Protein AF-A0A1V8UIJ5-F1 (afdb_monomer)

Nearest PDB structures (foldseek):
  4i8d-assembly1_A  TM=9.004E-01  e=5.387E-27  Trichoderma reesei
  7ms2-assembly1_B  TM=9.164E-01  e=1.605E-18  Acetivibrio thermocellus AD2
  8j9f-assembly2_A  TM=8.909E-01  e=3.081E-19  Paenibacillus relictisesami
  8j9f-assembly1_B  TM=8.807E-01  e=3.268E-19  Paenibacillus relictisesami
  5wab-assembly1_A  TM=8.351E-01  e=3.900E-19  Bifidobacterium adolescentis ATCC 15703

Sequence (343 aa):
TVASTCSNTVVITNSGGLNVLPFANNPNVTAILAAHLGGQEAGNSIVDVLYGAVNPSGHLPYTIAREESDYSFAPIANSTALLETTDIYAWQSDFTEHLLIDYRHFDYYNISVDYEFGFGLSYTTFSMSNLAITASSSSLTATAAPAKIAPGGNPGLWETVYTVTATVSNTGSVAGAAVPQLYLGLPQPTADLDDITPVKVLRGFEKIYLEAGASATATFELMRRDISYWDIISQDWVIGASTIGVFAGFSSRDIRATGSFTPLSGTGSGGNGGGYSNGTASATASATATASGSVSGSATGSGTASASATASGYGWGNGWNHHYGGDQKGPWGNAHHWGPPKQ

Structure (mmCIF, N/CA/C/O backbone):
data_AF-A0A1V8UIJ5-F1
#
_entry.id   AF-A0A1V8UIJ5-F1
#
loop_
_atom_site.group_PDB
_atom_site.id
_atom_site.type_symbol
_atom_site.label_atom_id
_atom_site.label_alt_id
_atom_site.label_comp_id
_atom_site.label_asym_id
_atom_site.label_entity_id
_atom_site.label_seq_id
_atom_site.pdbx_PDB_ins_code
_atom_site.Cartn_x
_atom_site.Cartn_y
_atom_site.Cartn_z
_atom_site.occupancy
_atom_site.B_iso_or_equiv
_atom_site.auth_seq_id
_atom_site.auth_comp_id
_atom_site.auth_asym_id
_atom_site.auth_atom_id
_atom_site.pdbx_PDB_model_num
ATOM 1 N N . THR A 1 1 ? 16.235 0.655 -30.369 1.00 84.75 1 THR A N 1
ATOM 2 C CA . THR A 1 1 ? 16.276 0.137 -28.979 1.00 84.75 1 THR A CA 1
ATOM 3 C C . THR A 1 1 ? 16.100 -1.373 -29.024 1.00 84.75 1 THR A C 1
ATOM 5 O O . THR A 1 1 ? 15.716 -1.873 -30.069 1.00 84.75 1 THR A O 1
ATOM 8 N N . VAL A 1 2 ? 16.354 -2.131 -27.950 1.00 95.88 2 VAL A N 1
ATOM 9 C CA . VAL A 1 2 ? 16.092 -3.593 -27.957 1.00 95.88 2 VAL A CA 1
ATOM 10 C C . VAL A 1 2 ? 14.640 -3.890 -28.368 1.00 95.88 2 VAL A C 1
ATOM 12 O O . VAL A 1 2 ? 14.400 -4.683 -29.274 1.00 95.88 2 VAL A O 1
ATOM 15 N N . ALA A 1 3 ? 13.684 -3.139 -27.812 1.00 95.94 3 ALA A N 1
ATOM 16 C CA . ALA A 1 3 ? 12.268 -3.242 -28.161 1.00 95.94 3 ALA A CA 1
ATOM 17 C C . ALA A 1 3 ? 11.942 -2.876 -29.625 1.00 95.94 3 ALA A C 1
ATOM 19 O O . ALA A 1 3 ? 10.887 -3.256 -30.109 1.00 95.94 3 ALA A O 1
ATOM 20 N N . SER A 1 4 ? 12.806 -2.175 -30.375 1.00 95.75 4 SER A N 1
ATOM 21 C CA . SER A 1 4 ? 12.559 -1.929 -31.810 1.00 95.75 4 SER A CA 1
ATOM 22 C C . SER A 1 4 ? 12.927 -3.122 -32.696 1.00 95.75 4 SER A C 1
ATOM 24 O O . SER A 1 4 ? 12.578 -3.126 -33.871 1.00 95.75 4 SER A O 1
ATOM 26 N N . THR A 1 5 ? 13.652 -4.109 -32.162 1.00 97.50 5 THR A N 1
ATOM 27 C CA . THR A 1 5 ? 14.104 -5.298 -32.904 1.00 97.50 5 THR A CA 1
ATOM 28 C C . THR A 1 5 ? 13.651 -6.619 -32.279 1.00 97.50 5 THR A C 1
ATOM 30 O O . THR A 1 5 ? 13.836 -7.663 -32.893 1.00 97.50 5 THR A O 1
ATOM 33 N N . CYS A 1 6 ? 13.066 -6.598 -31.077 1.00 97.81 6 CYS A N 1
ATOM 34 C CA . CYS A 1 6 ? 12.537 -7.771 -30.383 1.00 97.81 6 CYS A CA 1
ATOM 35 C C . CYS A 1 6 ? 11.126 -7.485 -29.856 1.00 97.81 6 CYS A C 1
ATOM 37 O O . CYS A 1 6 ? 10.964 -6.635 -28.982 1.00 97.81 6 CYS A O 1
ATOM 39 N N . SER A 1 7 ? 10.120 -8.210 -30.357 1.00 97.75 7 SER A N 1
ATOM 40 C CA . SER A 1 7 ? 8.709 -8.052 -29.965 1.00 97.75 7 SER A CA 1
ATOM 41 C C . SER A 1 7 ? 8.330 -8.707 -28.632 1.00 97.75 7 SER A C 1
ATOM 43 O O . SER A 1 7 ? 7.188 -8.589 -28.206 1.00 97.75 7 SER A O 1
ATOM 45 N N . ASN A 1 8 ? 9.265 -9.399 -27.976 1.00 97.94 8 ASN A N 1
ATOM 46 C CA . ASN A 1 8 ? 9.060 -10.052 -26.682 1.00 97.94 8 ASN A CA 1
ATOM 47 C C . ASN A 1 8 ? 10.168 -9.652 -25.698 1.00 97.94 8 ASN A C 1
ATOM 49 O O . ASN A 1 8 ? 10.960 -10.477 -25.243 1.00 97.94 8 ASN A O 1
ATOM 53 N N . THR A 1 9 ? 10.288 -8.350 -25.453 1.00 98.50 9 THR A N 1
ATOM 54 C CA . THR A 1 9 ? 11.298 -7.789 -24.556 1.00 98.50 9 THR A CA 1
ATOM 55 C C . THR A 1 9 ? 10.799 -7.840 -23.113 1.00 98.50 9 THR A C 1
ATOM 57 O O . THR A 1 9 ? 9.796 -7.215 -22.780 1.00 98.50 9 THR A O 1
ATOM 60 N N . VAL A 1 10 ? 11.534 -8.528 -22.240 1.00 98.44 10 VAL A N 1
ATOM 61 C CA . VAL A 1 10 ? 11.325 -8.493 -20.784 1.00 98.44 10 VAL A CA 1
ATOM 62 C C . VAL A 1 10 ? 12.326 -7.520 -20.170 1.00 98.44 10 VAL A C 1
ATOM 64 O O . VAL A 1 10 ? 13.526 -7.624 -20.429 1.00 98.44 10 VAL A O 1
ATOM 67 N N . VAL A 1 11 ? 11.847 -6.572 -19.365 1.00 98.00 11 VAL A N 1
ATOM 68 C CA . VAL A 1 11 ? 12.690 -5.575 -18.694 1.00 98.00 11 VAL A CA 1
ATOM 69 C C . VAL A 1 11 ? 12.791 -5.895 -17.208 1.00 98.00 11 VAL A C 1
ATOM 71 O O . VAL A 1 11 ? 11.783 -6.096 -16.538 1.00 98.00 11 VAL A O 1
ATOM 74 N N . ILE A 1 12 ? 14.012 -5.905 -16.681 1.00 97.19 12 ILE A N 1
ATOM 75 C CA . ILE A 1 12 ? 14.284 -6.084 -15.253 1.00 97.19 12 ILE A CA 1
ATOM 76 C C . ILE A 1 12 ? 15.058 -4.857 -14.783 1.00 97.19 12 ILE A C 1
ATOM 78 O O . ILE A 1 12 ? 16.146 -4.582 -15.293 1.00 97.19 12 ILE A O 1
ATOM 82 N N . THR A 1 13 ? 14.511 -4.117 -13.824 1.00 95.38 13 THR A N 1
ATOM 83 C CA . THR A 1 13 ? 15.176 -2.952 -13.236 1.00 95.38 13 THR A CA 1
ATOM 84 C C . THR A 1 13 ? 15.824 -3.332 -11.908 1.00 95.38 13 THR A C 1
ATOM 86 O O . THR A 1 13 ? 15.214 -3.984 -11.063 1.00 95.38 13 THR A O 1
ATOM 89 N N . ASN A 1 14 ? 17.079 -2.920 -11.724 1.00 95.50 14 ASN A N 1
ATOM 90 C CA . ASN A 1 14 ? 17.781 -2.999 -10.446 1.00 95.50 14 ASN A CA 1
ATOM 91 C C . ASN A 1 14 ? 18.137 -1.572 -10.034 1.00 95.50 14 ASN A C 1
ATOM 93 O O . ASN A 1 14 ? 19.066 -0.979 -10.582 1.00 95.50 14 ASN A O 1
ATOM 97 N N . SER A 1 15 ? 17.347 -0.991 -9.138 1.00 93.25 15 SER A N 1
ATOM 98 C CA . SER A 1 15 ? 17.450 0.413 -8.750 1.00 93.25 15 SER A CA 1
ATOM 99 C C . SER A 1 15 ? 17.206 0.594 -7.253 1.00 93.25 15 SER A C 1
ATOM 101 O O . SER A 1 15 ? 16.555 -0.223 -6.603 1.00 93.25 15 SER A O 1
ATOM 103 N N . GLY A 1 16 ? 17.749 1.681 -6.700 1.00 87.62 16 GLY A N 1
ATOM 104 C CA . GLY A 1 16 ? 17.582 2.034 -5.288 1.00 87.62 16 GLY A CA 1
ATOM 105 C C . GLY A 1 16 ? 16.263 2.740 -4.955 1.00 87.62 16 GLY A C 1
ATOM 106 O O . GLY A 1 16 ? 16.048 3.058 -3.792 1.00 87.62 16 GLY A O 1
ATOM 107 N N . GLY A 1 17 ? 15.398 3.015 -5.937 1.00 82.69 17 GLY A N 1
ATOM 108 C CA . GLY A 1 17 ? 14.170 3.775 -5.704 1.00 82.69 17 GLY A CA 1
ATOM 109 C C . GLY A 1 17 ? 13.401 4.128 -6.974 1.00 82.69 17 GLY A C 1
ATOM 110 O O . GLY A 1 17 ? 13.433 3.388 -7.958 1.00 82.69 17 GLY A O 1
ATOM 111 N N . LEU A 1 18 ? 12.716 5.271 -6.927 1.00 85.69 18 LEU A N 1
ATOM 112 C CA . LEU A 1 18 ? 11.815 5.785 -7.960 1.00 85.69 18 LEU A CA 1
ATOM 113 C C . LEU A 1 18 ? 12.484 5.832 -9.339 1.00 85.69 18 LEU A C 1
ATOM 115 O O . LEU A 1 18 ? 13.573 6.378 -9.497 1.00 85.69 18 LEU A O 1
ATOM 119 N N . ASN A 1 19 ? 11.824 5.264 -10.346 1.00 89.56 19 ASN A N 1
ATOM 120 C CA . ASN A 1 19 ? 12.189 5.430 -11.750 1.00 89.56 19 ASN A CA 1
ATOM 121 C C . ASN A 1 19 ? 10.909 5.644 -12.543 1.00 89.56 19 ASN A C 1
ATOM 123 O O . ASN A 1 19 ? 9.986 4.844 -12.409 1.00 89.56 19 ASN A O 1
ATOM 127 N N . VAL A 1 20 ? 10.881 6.653 -13.408 1.00 93.12 20 VAL A N 1
ATOM 128 C CA . VAL A 1 20 ? 9.879 6.699 -14.478 1.00 93.12 20 VAL A CA 1
ATOM 129 C C . VAL A 1 20 ? 10.189 5.615 -15.507 1.00 93.12 20 VAL A C 1
ATOM 131 O O . VAL A 1 20 ? 11.354 5.288 -15.757 1.00 93.12 20 VAL A O 1
ATOM 134 N N . LEU A 1 21 ? 9.150 5.042 -16.111 1.00 94.69 21 LEU A N 1
ATOM 135 C CA . LEU A 1 21 ? 9.277 3.912 -17.031 1.00 94.69 21 LEU A CA 1
ATOM 136 C C . LEU A 1 21 ? 8.745 4.295 -18.422 1.00 94.69 21 LEU A C 1
ATOM 138 O O . LEU A 1 21 ? 7.727 3.766 -18.857 1.00 94.69 21 LEU A O 1
ATOM 142 N N . PRO A 1 22 ? 9.444 5.156 -19.191 1.00 92.69 22 PRO A N 1
ATOM 143 C CA . PRO A 1 22 ? 8.944 5.685 -20.471 1.00 92.69 22 PRO A CA 1
ATOM 144 C C . PRO A 1 22 ? 8.707 4.613 -21.551 1.00 92.69 22 PRO A C 1
ATOM 146 O O . PRO A 1 22 ? 8.103 4.877 -22.588 1.00 92.69 22 PRO A O 1
ATOM 149 N N . PHE A 1 23 ? 9.190 3.389 -21.331 1.00 93.19 23 PHE A N 1
ATOM 150 C CA . PHE A 1 23 ? 8.975 2.231 -22.196 1.00 93.19 23 PHE A CA 1
ATOM 151 C C . PHE A 1 23 ? 7.798 1.343 -21.763 1.00 93.19 23 PHE A C 1
ATOM 153 O O . PHE A 1 23 ? 7.520 0.371 -22.461 1.00 93.19 23 PHE A O 1
ATOM 160 N N . ALA A 1 24 ? 7.114 1.641 -20.651 1.00 93.81 24 ALA A N 1
ATOM 161 C CA . ALA A 1 24 ? 6.074 0.785 -20.074 1.00 93.81 24 ALA A CA 1
ATOM 162 C C . ALA A 1 24 ? 4.913 0.499 -21.036 1.00 93.81 24 ALA A C 1
ATOM 164 O O . ALA A 1 24 ? 4.393 -0.609 -21.061 1.00 93.81 24 ALA A O 1
ATOM 165 N N . ASN A 1 25 ? 4.572 1.471 -21.885 1.00 94.19 25 ASN A N 1
ATOM 166 C CA . ASN A 1 25 ? 3.493 1.355 -22.870 1.00 94.19 25 ASN A CA 1
ATOM 167 C C . ASN A 1 25 ? 3.971 0.879 -24.256 1.00 94.19 25 ASN A C 1
ATOM 169 O O . ASN A 1 25 ? 3.215 0.928 -25.227 1.00 94.19 25 ASN A O 1
ATOM 173 N N . ASN A 1 26 ? 5.233 0.458 -24.396 1.00 96.62 26 ASN A N 1
ATOM 174 C CA . ASN A 1 26 ? 5.736 -0.065 -25.662 1.00 96.62 26 ASN A CA 1
ATOM 175 C C . ASN A 1 26 ? 5.179 -1.484 -25.899 1.00 96.62 26 ASN A C 1
ATOM 177 O O . ASN A 1 26 ? 5.440 -2.362 -25.081 1.00 96.62 26 ASN A O 1
ATOM 181 N N . PRO A 1 27 ? 4.499 -1.765 -27.028 1.00 96.88 27 PRO A N 1
ATOM 182 C CA . PRO A 1 27 ? 3.856 -3.064 -27.261 1.00 96.88 27 PRO A CA 1
ATOM 183 C C . PRO A 1 27 ? 4.838 -4.242 -27.362 1.00 96.88 27 PRO A C 1
ATOM 185 O O . PRO A 1 27 ? 4.432 -5.390 -27.220 1.00 96.88 27 PRO A O 1
ATOM 188 N N . ASN A 1 28 ? 6.122 -3.969 -27.610 1.00 98.06 28 ASN A N 1
ATOM 189 C CA . ASN A 1 28 ? 7.171 -4.983 -27.669 1.00 98.06 28 ASN A CA 1
ATOM 190 C C . ASN A 1 28 ? 7.802 -5.271 -26.294 1.00 98.06 28 ASN A C 1
ATOM 192 O O . ASN A 1 28 ? 8.649 -6.161 -26.196 1.00 98.06 28 ASN A O 1
ATOM 196 N N . VAL A 1 29 ? 7.431 -4.521 -25.248 1.00 98.31 29 VAL A N 1
ATOM 197 C CA . VAL A 1 29 ? 7.787 -4.801 -23.851 1.00 98.31 29 VAL A CA 1
ATOM 198 C C . VAL A 1 29 ? 6.658 -5.617 -23.232 1.00 98.31 29 VAL A C 1
ATOM 200 O O . VAL A 1 29 ? 5.570 -5.109 -22.988 1.00 98.31 29 VAL A O 1
ATOM 203 N N . THR A 1 30 ? 6.909 -6.903 -23.008 1.00 98.12 30 THR A N 1
ATOM 204 C CA . THR A 1 30 ? 5.872 -7.876 -22.630 1.00 98.12 30 THR A CA 1
ATOM 205 C C . THR A 1 30 ? 5.827 -8.170 -21.134 1.00 98.12 30 THR A C 1
ATOM 207 O O . THR A 1 30 ? 4.823 -8.685 -20.647 1.00 98.12 30 THR A O 1
ATOM 210 N N . ALA A 1 31 ? 6.883 -7.827 -20.391 1.00 98.25 31 ALA A N 1
ATOM 211 C CA . ALA A 1 31 ? 6.910 -7.877 -18.932 1.00 98.25 31 ALA A CA 1
ATOM 212 C C . ALA A 1 31 ? 7.938 -6.892 -18.357 1.00 98.25 31 ALA A C 1
ATOM 214 O O . ALA A 1 31 ? 8.978 -6.632 -18.969 1.00 98.25 31 ALA A O 1
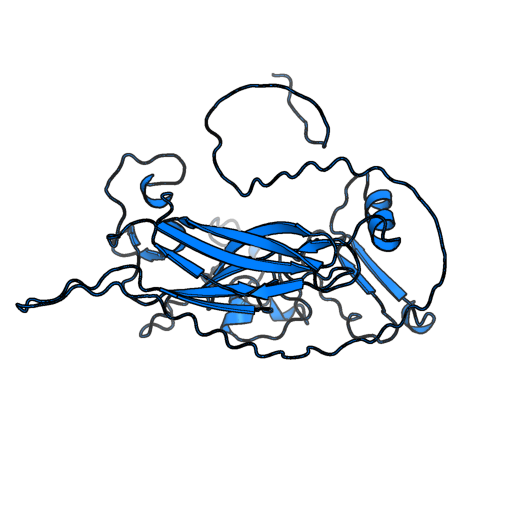ATOM 215 N N . ILE A 1 32 ? 7.654 -6.375 -17.159 1.00 97.81 32 ILE A N 1
ATOM 216 C CA . ILE A 1 32 ? 8.530 -5.473 -16.404 1.00 97.81 32 ILE A CA 1
ATOM 217 C C . ILE A 1 32 ? 8.609 -5.975 -14.963 1.00 97.81 32 ILE A C 1
ATOM 219 O O . ILE A 1 32 ? 7.582 -6.229 -14.338 1.00 97.81 32 ILE A O 1
ATOM 223 N N . LEU A 1 33 ? 9.825 -6.127 -14.440 1.00 97.38 33 LEU A N 1
ATOM 224 C CA . LEU A 1 33 ? 10.079 -6.558 -13.069 1.00 97.38 33 LEU A CA 1
ATOM 225 C C . LEU A 1 33 ? 10.993 -5.551 -12.368 1.00 97.38 33 LEU A C 1
ATOM 227 O O . LEU A 1 33 ? 12.097 -5.282 -12.839 1.00 97.38 33 LEU A O 1
ATOM 231 N N . ALA A 1 34 ? 10.558 -5.039 -11.218 1.00 95.44 34 ALA A N 1
ATOM 232 C CA . ALA A 1 34 ? 11.387 -4.216 -10.342 1.00 95.44 34 ALA A CA 1
ATOM 233 C C . ALA A 1 34 ? 12.099 -5.095 -9.301 1.00 95.44 34 ALA A C 1
ATOM 235 O O . ALA A 1 34 ? 11.553 -5.394 -8.238 1.00 95.44 34 ALA A O 1
ATOM 236 N N . ALA A 1 35 ? 13.330 -5.513 -9.605 1.00 95.94 35 ALA A N 1
ATOM 237 C CA . ALA A 1 35 ? 14.142 -6.392 -8.757 1.00 95.94 35 ALA A CA 1
ATOM 238 C C . ALA A 1 35 ? 14.908 -5.646 -7.645 1.00 95.94 35 ALA A C 1
ATOM 240 O O . ALA A 1 35 ? 15.485 -6.279 -6.762 1.00 95.94 35 ALA A O 1
ATOM 241 N N . HIS A 1 36 ? 14.872 -4.308 -7.654 1.00 95.06 36 HIS A N 1
ATOM 242 C CA . HIS A 1 36 ? 15.507 -3.450 -6.650 1.00 95.06 36 HIS A CA 1
ATOM 243 C C . HIS A 1 36 ? 16.996 -3.795 -6.448 1.00 95.06 36 HIS A C 1
ATOM 245 O O . HIS A 1 36 ? 17.765 -3.788 -7.407 1.00 95.06 36 HIS A O 1
ATOM 251 N N . LEU A 1 37 ? 17.421 -4.067 -5.212 1.00 95.19 37 LEU A N 1
ATOM 252 C CA . LEU A 1 37 ? 18.805 -4.360 -4.847 1.00 95.19 37 LEU A CA 1
ATOM 253 C C . LEU A 1 37 ? 18.899 -5.788 -4.290 1.00 95.19 37 LEU A C 1
ATOM 255 O O . LEU A 1 37 ? 18.941 -5.992 -3.080 1.00 95.19 37 LEU A O 1
ATOM 259 N N . GLY A 1 38 ? 18.940 -6.785 -5.179 1.00 92.56 38 GLY A N 1
ATOM 260 C CA . GLY A 1 38 ? 18.904 -8.219 -4.832 1.00 92.56 38 GLY A CA 1
ATOM 261 C C . GLY A 1 38 ? 20.144 -8.797 -4.126 1.00 92.56 38 GLY A C 1
ATOM 262 O O . GLY A 1 38 ? 20.215 -10.005 -3.903 1.00 92.56 38 GLY A O 1
ATOM 263 N N . GLY A 1 39 ? 21.135 -7.971 -3.778 1.00 96.56 39 GLY A N 1
ATOM 264 C CA . GLY A 1 39 ? 22.366 -8.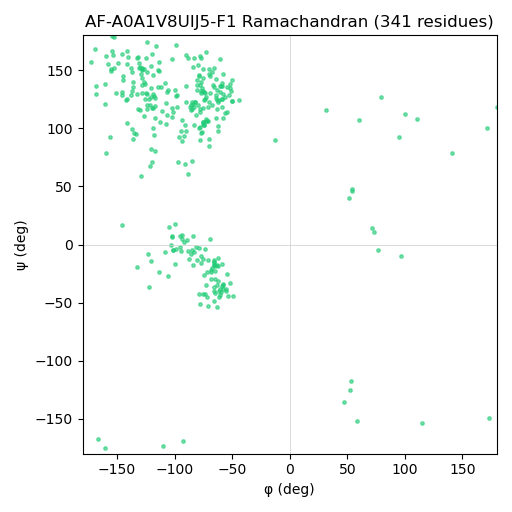412 -3.114 1.00 96.56 39 GLY A CA 1
ATOM 265 C C . GLY A 1 39 ? 23.157 -9.456 -3.915 1.00 96.56 39 GLY A C 1
ATOM 266 O O . GLY A 1 39 ? 23.110 -9.490 -5.144 1.00 96.56 39 GLY A O 1
ATOM 267 N N . GLN A 1 40 ? 23.902 -10.316 -3.215 1.00 97.62 40 GLN A N 1
ATOM 268 C CA . GLN A 1 40 ? 24.752 -11.342 -3.840 1.00 97.62 40 GLN A CA 1
ATOM 269 C C . GLN A 1 40 ? 23.965 -12.421 -4.613 1.00 97.62 40 GLN A C 1
ATOM 271 O O . GLN A 1 40 ? 24.517 -13.027 -5.526 1.00 97.62 40 GLN A O 1
ATOM 276 N N . GLU A 1 41 ? 22.679 -12.624 -4.298 1.00 98.00 41 GLU A N 1
ATOM 277 C CA . GLU A 1 41 ? 21.814 -13.633 -4.934 1.00 98.00 41 GLU A CA 1
ATOM 278 C C . GLU A 1 41 ? 20.896 -13.041 -6.019 1.00 98.00 41 GLU A C 1
ATOM 280 O O . GLU A 1 41 ? 19.910 -13.667 -6.418 1.00 98.00 41 GLU A O 1
ATOM 285 N N . ALA A 1 42 ? 21.196 -11.837 -6.522 1.00 96.88 42 ALA A N 1
ATOM 286 C CA . ALA A 1 42 ? 20.353 -11.144 -7.501 1.00 96.88 42 ALA A CA 1
ATOM 287 C C . ALA A 1 42 ? 20.085 -11.989 -8.763 1.00 96.88 42 ALA A C 1
ATOM 289 O O . ALA A 1 42 ? 18.971 -11.993 -9.276 1.00 96.88 42 ALA A O 1
ATOM 290 N N . GLY A 1 43 ? 21.085 -12.743 -9.238 1.00 97.81 43 GLY A N 1
ATOM 291 C CA . GLY A 1 43 ? 20.949 -13.605 -10.416 1.00 97.81 43 GLY A CA 1
ATOM 292 C C . GLY A 1 43 ? 20.089 -14.846 -10.168 1.00 97.81 43 GLY A C 1
ATOM 293 O O . GLY A 1 43 ? 19.210 -15.148 -10.970 1.00 97.81 43 GLY A O 1
ATOM 294 N N . ASN A 1 44 ? 20.304 -15.539 -9.047 1.00 98.19 44 ASN A N 1
ATOM 295 C CA . ASN A 1 44 ? 19.541 -16.743 -8.703 1.00 98.19 44 ASN A CA 1
ATOM 296 C C . ASN A 1 44 ? 18.066 -16.402 -8.449 1.00 98.19 44 ASN A C 1
ATOM 298 O O . ASN A 1 44 ? 17.172 -16.985 -9.057 1.00 98.19 44 ASN A O 1
ATOM 302 N N . SER A 1 45 ? 17.821 -15.379 -7.626 1.00 97.62 45 SER A N 1
ATOM 303 C CA . SER A 1 45 ? 16.467 -14.972 -7.235 1.00 97.62 45 SER A CA 1
ATOM 304 C C . SER A 1 45 ? 15.597 -14.524 -8.411 1.00 97.62 45 SER A C 1
ATOM 306 O O . SER A 1 45 ? 14.418 -14.872 -8.464 1.00 97.62 45 SER A O 1
ATOM 308 N N . ILE A 1 46 ? 16.148 -13.777 -9.377 1.00 98.19 46 ILE A N 1
ATOM 309 C CA . ILE A 1 46 ? 15.358 -13.330 -10.529 1.00 98.19 46 ILE A CA 1
ATOM 310 C C . ILE A 1 46 ? 15.058 -14.471 -11.506 1.00 98.19 46 ILE A C 1
ATOM 312 O O . ILE A 1 46 ? 13.967 -14.510 -12.071 1.00 98.19 46 ILE A O 1
ATOM 316 N N . VAL A 1 47 ? 15.983 -15.421 -11.690 1.00 98.19 47 VAL A N 1
ATOM 317 C CA . VAL A 1 47 ? 15.772 -16.581 -12.573 1.00 98.19 47 VAL A CA 1
ATOM 318 C C . VAL A 1 47 ? 14.667 -17.485 -12.029 1.00 98.19 47 VAL A C 1
ATOM 320 O O . VAL A 1 47 ? 13.816 -17.911 -12.810 1.00 98.19 47 VAL A O 1
ATOM 323 N N . ASP A 1 48 ? 14.605 -17.700 -10.713 1.00 98.38 48 ASP A N 1
ATOM 324 C CA . ASP A 1 48 ? 13.526 -18.476 -10.087 1.00 98.38 48 ASP A CA 1
ATOM 325 C C . ASP A 1 48 ? 12.139 -17.885 -10.379 1.00 98.38 48 ASP A C 1
ATOM 327 O O . ASP A 1 48 ? 11.185 -18.623 -10.635 1.00 98.38 48 ASP A O 1
ATOM 331 N N . VAL A 1 49 ? 12.026 -16.552 -10.401 1.00 98.38 49 VAL A N 1
ATOM 332 C CA . VAL A 1 49 ? 10.782 -15.865 -10.773 1.00 98.38 49 VAL A CA 1
ATOM 333 C C . VAL A 1 49 ? 10.509 -16.016 -12.266 1.00 98.38 49 VAL A C 1
ATOM 335 O O . VAL A 1 49 ? 9.444 -16.494 -12.639 1.00 98.38 49 VAL A O 1
ATOM 338 N N . LEU A 1 50 ? 11.470 -15.672 -13.130 1.00 98.25 50 LEU A N 1
ATOM 339 C CA . LEU A 1 50 ? 11.290 -15.690 -14.590 1.00 98.25 50 LEU A CA 1
ATOM 340 C C . LEU A 1 50 ? 10.880 -17.064 -15.135 1.00 98.25 50 LEU A C 1
ATOM 342 O O . LEU A 1 50 ? 10.120 -17.136 -16.099 1.00 98.25 50 LEU A O 1
ATOM 346 N N . TYR A 1 51 ? 11.384 -18.140 -14.531 1.00 98.00 51 TYR A N 1
ATOM 347 C CA . TYR A 1 51 ? 11.070 -19.516 -14.923 1.00 98.00 51 TYR A CA 1
ATOM 348 C C . TYR A 1 51 ? 9.880 -20.111 -14.159 1.00 98.00 51 TYR A C 1
ATOM 350 O O . TYR A 1 51 ? 9.537 -21.273 -14.375 1.00 98.00 51 TYR A O 1
ATOM 358 N N . GLY A 1 52 ? 9.232 -19.339 -13.282 1.00 97.25 52 GLY A N 1
ATOM 359 C CA . GLY A 1 52 ? 8.052 -19.777 -12.541 1.00 97.25 52 GLY A CA 1
ATOM 360 C C . GLY A 1 52 ? 8.331 -20.805 -11.446 1.00 97.25 52 GLY A C 1
ATOM 361 O O . GLY A 1 52 ? 7.384 -21.396 -10.931 1.00 97.25 52 GLY A O 1
ATOM 362 N N . ALA A 1 53 ? 9.596 -21.004 -11.056 1.00 97.75 53 ALA A N 1
ATOM 363 C CA . ALA A 1 53 ? 9.933 -21.779 -9.862 1.00 97.75 53 ALA A CA 1
ATOM 364 C C . ALA A 1 53 ? 9.364 -21.106 -8.601 1.00 97.75 53 ALA A C 1
ATOM 366 O O . ALA A 1 53 ? 8.951 -21.783 -7.660 1.00 97.75 53 ALA A O 1
ATOM 367 N N . VAL A 1 54 ? 9.279 -19.770 -8.619 1.00 97.50 54 VAL A N 1
ATOM 368 C CA . VAL A 1 54 ? 8.590 -18.958 -7.615 1.00 97.50 54 VAL A CA 1
ATOM 369 C C . VAL A 1 54 ? 7.610 -18.006 -8.300 1.00 97.50 54 VAL A C 1
ATOM 371 O O . VAL A 1 54 ? 7.964 -17.271 -9.217 1.00 97.50 54 VAL A O 1
ATOM 374 N N . ASN A 1 55 ? 6.364 -17.978 -7.825 1.00 98.38 55 ASN A N 1
ATOM 375 C CA . ASN A 1 55 ? 5.375 -16.992 -8.260 1.00 98.38 55 ASN A CA 1
ATOM 376 C C . ASN A 1 55 ? 5.719 -15.601 -7.671 1.00 98.38 55 ASN A C 1
ATOM 378 O O . ASN A 1 55 ? 5.893 -15.499 -6.446 1.00 98.38 55 ASN A O 1
ATOM 382 N N . PRO A 1 56 ? 5.821 -14.528 -8.487 1.00 98.31 56 PRO A N 1
ATOM 383 C CA . PRO A 1 56 ? 6.099 -13.193 -7.980 1.00 98.31 56 PRO A CA 1
ATOM 384 C C . PRO A 1 56 ? 5.007 -12.746 -7.004 1.00 98.31 56 PRO A C 1
ATOM 386 O O . PRO A 1 56 ? 3.814 -12.944 -7.213 1.00 98.31 56 PRO A O 1
ATOM 389 N N . SER A 1 57 ? 5.449 -12.159 -5.896 1.00 98.00 57 SER A N 1
ATOM 390 C CA . SER A 1 57 ? 4.572 -11.692 -4.813 1.00 98.00 57 SER A CA 1
ATOM 391 C C . SER A 1 57 ? 5.099 -10.420 -4.139 1.00 98.00 57 SER A C 1
ATOM 393 O O . SER A 1 57 ? 4.723 -10.095 -3.010 1.00 98.00 57 SER A O 1
ATOM 395 N N . GLY A 1 58 ? 6.027 -9.724 -4.803 1.00 96.94 58 GLY A N 1
ATOM 396 C CA . GLY A 1 58 ? 6.491 -8.400 -4.400 1.00 96.94 58 GLY A CA 1
ATOM 397 C C . GLY A 1 58 ? 5.482 -7.334 -4.818 1.00 96.94 58 GLY A C 1
ATOM 398 O O . GLY A 1 58 ? 4.838 -7.476 -5.852 1.00 96.94 58 GLY A O 1
ATOM 399 N N . HIS A 1 59 ? 5.351 -6.289 -4.007 1.00 98.00 59 HIS A N 1
ATOM 400 C CA . HIS A 1 59 ? 4.504 -5.130 -4.288 1.00 98.00 59 HIS A CA 1
ATOM 401 C C . HIS A 1 59 ? 5.342 -3.864 -4.094 1.00 98.00 59 HIS A C 1
ATOM 403 O O . HIS A 1 59 ? 6.257 -3.852 -3.265 1.00 98.00 59 HIS A O 1
ATOM 409 N N . LEU A 1 60 ? 5.066 -2.823 -4.877 1.00 97.69 60 LEU A N 1
ATOM 410 C CA . LEU A 1 60 ? 5.843 -1.590 -4.862 1.00 97.69 60 LEU A CA 1
ATOM 411 C C . LEU A 1 60 ? 5.723 -0.880 -3.502 1.00 97.69 60 LEU A C 1
ATOM 413 O O . LEU A 1 60 ? 4.608 -0.593 -3.066 1.00 97.69 60 LEU A O 1
ATOM 417 N N . PRO A 1 61 ? 6.842 -0.546 -2.835 1.00 97.06 61 PRO A N 1
ATOM 418 C CA . PRO A 1 61 ? 6.817 0.203 -1.579 1.00 97.06 61 PRO A CA 1
ATOM 419 C C . PRO A 1 61 ? 6.732 1.727 -1.791 1.00 97.06 61 PRO A C 1
ATOM 421 O O . PRO A 1 61 ? 6.859 2.488 -0.835 1.00 97.06 61 PRO A O 1
ATOM 424 N N . TYR A 1 62 ? 6.549 2.170 -3.034 1.00 96.94 62 TYR A N 1
ATOM 425 C CA . TYR A 1 62 ? 6.442 3.560 -3.469 1.00 96.94 62 TYR A CA 1
ATOM 426 C C . TYR A 1 62 ? 5.626 3.627 -4.764 1.00 96.94 62 TYR A C 1
ATOM 428 O O . TYR A 1 62 ? 5.400 2.611 -5.419 1.00 96.94 62 TYR A O 1
ATOM 436 N N . THR A 1 63 ? 5.191 4.818 -5.148 1.00 97.75 63 THR A N 1
ATOM 437 C CA . THR A 1 63 ? 4.494 5.041 -6.417 1.00 97.75 63 THR A CA 1
ATOM 438 C C . THR A 1 63 ? 5.497 5.105 -7.581 1.00 97.75 63 THR A C 1
ATOM 440 O O . THR A 1 63 ? 6.616 5.576 -7.420 1.00 97.75 63 THR A O 1
ATOM 443 N N . ILE A 1 64 ? 5.132 4.616 -8.766 1.00 96.88 64 ILE A N 1
ATOM 444 C CA . ILE A 1 64 ? 5.848 4.889 -10.018 1.00 96.88 64 ILE A CA 1
ATOM 445 C C . ILE A 1 64 ? 4.986 5.849 -10.835 1.00 96.88 64 ILE A C 1
ATOM 447 O O . ILE A 1 64 ? 3.966 5.467 -11.417 1.00 96.88 64 ILE A O 1
ATOM 451 N N . ALA A 1 65 ? 5.399 7.112 -10.839 1.00 95.88 65 ALA A N 1
ATOM 452 C CA . ALA A 1 65 ? 4.754 8.163 -11.610 1.00 95.88 65 ALA A CA 1
ATOM 453 C C . ALA A 1 65 ? 5.036 8.038 -13.113 1.00 95.88 65 ALA A C 1
ATOM 455 O O . ALA A 1 65 ? 5.950 7.321 -13.531 1.00 95.88 65 ALA A O 1
ATOM 456 N N . ARG A 1 66 ? 4.251 8.764 -13.915 1.00 94.56 66 ARG A N 1
ATOM 457 C CA . ARG A 1 66 ? 4.426 8.811 -15.373 1.00 94.56 66 ARG A CA 1
ATOM 458 C C . ARG A 1 66 ? 5.621 9.669 -15.750 1.00 94.56 66 ARG A C 1
ATOM 460 O O . ARG A 1 66 ? 6.404 9.304 -16.625 1.00 94.56 66 ARG A O 1
ATOM 467 N N . GLU A 1 67 ? 5.755 10.804 -15.074 1.00 94.38 67 GLU A N 1
ATOM 468 C CA . GLU A 1 67 ? 6.793 11.792 -15.331 1.00 94.38 67 GLU A CA 1
ATOM 469 C C . GLU A 1 67 ? 7.503 12.178 -14.031 1.00 94.38 67 GLU A C 1
ATOM 471 O O . GLU A 1 67 ? 6.941 12.120 -12.940 1.00 94.38 67 GLU A O 1
ATOM 476 N N . GLU A 1 68 ? 8.766 12.589 -14.135 1.00 92.75 68 GLU A N 1
ATOM 477 C CA . GLU A 1 68 ? 9.548 13.022 -12.971 1.00 92.75 68 GLU A CA 1
ATOM 478 C C . GLU A 1 68 ? 8.931 14.273 -12.327 1.00 92.75 68 GLU A C 1
ATOM 480 O O . GLU A 1 68 ? 8.900 14.403 -11.105 1.00 92.75 68 GLU A O 1
ATOM 485 N N . SER A 1 69 ? 8.363 15.162 -13.148 1.00 94.25 69 SER A N 1
ATOM 486 C CA . SER A 1 69 ? 7.666 16.371 -12.706 1.00 94.25 69 SER A CA 1
ATOM 487 C C . SER A 1 69 ? 6.436 16.099 -11.841 1.00 94.25 69 SER A C 1
ATOM 489 O O . SER A 1 69 ? 6.034 16.994 -11.096 1.00 94.25 69 SER A O 1
ATOM 491 N N . ASP A 1 70 ? 5.876 14.886 -11.859 1.00 95.44 70 ASP A N 1
ATOM 492 C CA . ASP A 1 70 ? 4.778 14.509 -10.963 1.00 95.44 70 ASP A CA 1
ATOM 493 C C . ASP A 1 70 ? 5.225 14.481 -9.483 1.00 95.44 70 ASP A C 1
ATOM 495 O O . ASP A 1 70 ? 4.391 14.555 -8.585 1.00 95.44 70 ASP A O 1
ATOM 499 N N . TYR A 1 71 ? 6.538 14.433 -9.213 1.00 94.50 71 TYR A N 1
ATOM 500 C CA . TYR A 1 71 ? 7.127 14.562 -7.873 1.00 94.50 71 TYR A CA 1
ATOM 501 C C . TYR A 1 71 ? 7.574 15.989 -7.519 1.00 94.50 71 TYR A C 1
ATOM 503 O O . TYR A 1 71 ? 8.180 16.201 -6.470 1.00 94.50 71 TYR A O 1
ATOM 511 N N . SER A 1 72 ? 7.262 16.990 -8.350 1.00 93.44 72 SER A N 1
ATOM 512 C CA . SER A 1 72 ? 7.677 18.387 -8.122 1.00 93.44 72 SER A CA 1
ATOM 513 C C . SER A 1 72 ? 7.180 18.995 -6.803 1.00 93.44 72 SER A C 1
ATOM 515 O O . SER A 1 72 ? 7.747 19.987 -6.350 1.00 93.44 72 SER A O 1
ATOM 517 N N . PHE A 1 73 ? 6.173 18.391 -6.165 1.00 92.25 73 PHE A N 1
ATOM 518 C CA . PHE A 1 73 ? 5.679 18.782 -4.843 1.00 92.25 73 PHE A CA 1
ATOM 519 C C . PHE A 1 73 ? 6.680 18.529 -3.703 1.00 92.25 73 PHE A C 1
ATOM 521 O O . PHE A 1 73 ? 6.545 19.143 -2.652 1.00 92.25 73 PHE A O 1
ATOM 528 N N . ALA A 1 74 ? 7.667 17.646 -3.893 1.00 89.12 74 ALA A N 1
ATOM 529 C CA . ALA A 1 74 ? 8.698 17.324 -2.905 1.00 89.12 74 ALA A CA 1
ATOM 530 C C . ALA A 1 74 ? 10.100 17.622 -3.473 1.00 89.12 74 ALA A C 1
ATOM 532 O O . ALA A 1 74 ? 10.872 16.699 -3.760 1.00 89.12 74 ALA A O 1
ATOM 533 N N . PRO A 1 75 ? 10.440 18.905 -3.701 1.00 89.50 75 PRO A N 1
ATOM 534 C CA . PRO A 1 75 ? 11.704 19.274 -4.319 1.00 89.50 75 PRO A CA 1
ATOM 535 C C . PRO A 1 75 ? 12.885 19.000 -3.383 1.00 89.50 75 PRO A C 1
ATOM 537 O O . PRO A 1 75 ? 12.825 19.217 -2.174 1.00 89.50 75 PRO A O 1
ATOM 540 N N . ILE A 1 76 ? 14.015 18.592 -3.959 1.00 89.50 76 ILE A N 1
ATOM 541 C CA . ILE A 1 76 ? 15.284 18.540 -3.229 1.00 89.50 76 ILE A CA 1
ATOM 542 C C . ILE A 1 76 ? 15.824 19.967 -3.134 1.00 89.50 76 ILE A C 1
ATOM 544 O O . ILE A 1 76 ? 16.153 20.567 -4.160 1.00 89.50 76 ILE A O 1
ATOM 548 N N . ALA A 1 77 ? 15.950 20.495 -1.913 1.00 90.69 77 ALA A N 1
ATOM 549 C CA . ALA A 1 77 ? 16.560 21.799 -1.676 1.00 90.69 77 ALA A CA 1
ATOM 550 C C . ALA A 1 77 ? 17.981 21.836 -2.265 1.00 90.69 77 ALA A C 1
ATOM 552 O O . ALA A 1 77 ? 18.887 21.134 -1.811 1.00 90.69 77 ALA A O 1
ATOM 553 N N . ASN A 1 78 ? 18.176 22.650 -3.301 1.00 90.44 78 ASN A N 1
ATOM 554 C CA . ASN A 1 78 ? 19.458 22.838 -3.962 1.00 90.44 78 ASN A CA 1
ATOM 555 C C . ASN A 1 78 ? 19.699 24.329 -4.233 1.00 90.44 78 ASN A C 1
ATOM 557 O O . ASN A 1 78 ? 18.794 25.084 -4.573 1.00 90.44 78 ASN A O 1
ATOM 561 N N . SER A 1 79 ? 20.933 24.793 -4.033 1.00 89.81 79 SER A N 1
ATOM 562 C CA . SER A 1 79 ? 21.301 26.172 -4.354 1.00 89.81 79 SER A CA 1
ATOM 563 C C . SER A 1 79 ? 22.807 26.315 -4.496 1.00 89.81 79 SER A C 1
ATOM 565 O O . SER A 1 79 ? 23.564 26.071 -3.559 1.00 89.81 79 SER A O 1
ATOM 567 N N . THR A 1 80 ? 23.253 26.760 -5.669 1.00 91.12 80 THR A N 1
ATOM 568 C CA . THR A 1 80 ? 24.660 27.117 -5.900 1.00 91.12 80 THR A CA 1
ATOM 569 C C . THR A 1 80 ? 25.027 28.448 -5.246 1.00 91.12 80 THR A C 1
ATOM 571 O O . THR A 1 80 ? 26.179 28.644 -4.875 1.00 91.12 80 THR A O 1
ATOM 574 N N . ALA A 1 81 ? 24.055 29.345 -5.046 1.00 90.00 81 ALA A N 1
ATOM 575 C CA . ALA A 1 81 ? 24.263 30.621 -4.362 1.00 90.00 81 ALA A CA 1
ATOM 576 C C . ALA A 1 81 ? 24.561 30.448 -2.862 1.00 90.00 81 ALA A C 1
ATOM 578 O O . ALA A 1 81 ? 25.183 31.318 -2.260 1.00 90.00 81 ALA A O 1
ATOM 579 N N . LEU A 1 82 ? 24.142 29.324 -2.270 1.00 92.12 82 LEU A N 1
ATOM 580 C CA . LEU A 1 82 ? 24.371 28.996 -0.861 1.00 92.12 82 LEU A CA 1
ATOM 581 C C . LEU A 1 82 ? 25.627 28.142 -0.625 1.00 92.12 82 LEU A C 1
ATOM 583 O O . LEU A 1 82 ? 25.869 27.740 0.508 1.00 92.12 82 LEU A O 1
ATOM 587 N N . LEU A 1 83 ? 26.431 27.858 -1.658 1.00 91.44 83 LEU A N 1
ATOM 588 C CA . LEU A 1 83 ? 27.576 26.943 -1.550 1.00 91.44 83 LEU A CA 1
ATOM 589 C C . LEU A 1 83 ? 28.623 27.405 -0.523 1.00 91.44 83 LEU A C 1
ATOM 591 O O . LEU A 1 83 ? 29.102 26.602 0.266 1.00 91.44 83 LEU A O 1
ATOM 595 N N . GLU A 1 84 ? 28.944 28.699 -0.526 1.00 93.38 84 GLU A N 1
ATOM 596 C CA . GLU A 1 84 ? 29.976 29.309 0.330 1.00 93.38 84 GLU A CA 1
ATOM 597 C C . GLU A 1 84 ? 29.367 30.119 1.488 1.00 93.38 84 GLU A C 1
ATOM 599 O O . GLU A 1 84 ? 30.035 30.959 2.096 1.00 93.38 84 GLU A O 1
ATOM 604 N N . THR A 1 85 ? 28.070 29.938 1.767 1.00 93.75 85 THR A N 1
ATOM 605 C CA . THR A 1 85 ? 27.417 30.684 2.848 1.00 93.75 85 THR A CA 1
ATOM 606 C C . THR A 1 85 ? 28.002 30.290 4.203 1.00 93.75 85 THR A C 1
ATOM 608 O O . THR A 1 85 ? 28.185 29.112 4.504 1.00 93.75 85 THR A O 1
ATOM 611 N N . THR A 1 86 ? 28.278 31.282 5.047 1.00 95.00 86 THR A N 1
ATOM 612 C CA . THR A 1 86 ? 28.660 31.074 6.453 1.00 95.00 86 THR A CA 1
ATOM 613 C C . THR A 1 86 ? 27.464 31.156 7.403 1.00 95.00 86 THR A C 1
ATOM 615 O O . THR A 1 86 ? 27.614 30.901 8.598 1.00 95.00 86 THR A O 1
ATOM 618 N N . ASP A 1 87 ? 26.280 31.504 6.892 1.00 94.94 87 ASP A N 1
ATOM 619 C CA . ASP A 1 87 ? 25.044 31.528 7.668 1.00 94.94 87 ASP A CA 1
ATOM 620 C C . ASP A 1 87 ? 24.491 30.106 7.840 1.00 94.94 87 ASP A C 1
ATOM 622 O O . ASP A 1 87 ? 24.054 29.462 6.883 1.00 94.94 87 ASP A O 1
ATOM 626 N N . ILE A 1 88 ? 24.489 29.634 9.089 1.00 91.00 88 ILE A N 1
ATOM 627 C CA . ILE A 1 88 ? 24.023 28.298 9.478 1.00 91.00 88 ILE A CA 1
ATOM 628 C C . ILE A 1 88 ? 22.516 28.086 9.271 1.00 91.00 88 ILE A C 1
ATOM 630 O O . ILE A 1 88 ? 22.068 26.943 9.316 1.00 91.00 88 ILE A O 1
ATOM 634 N N . TYR A 1 89 ? 21.738 29.150 9.042 1.00 92.44 89 TYR A N 1
ATOM 635 C CA . TYR A 1 89 ? 20.296 29.080 8.787 1.00 92.44 89 TYR A CA 1
ATOM 636 C C . TYR A 1 89 ? 19.928 29.252 7.309 1.00 92.44 89 TYR A C 1
ATOM 638 O O . TYR A 1 89 ? 18.751 29.185 6.967 1.00 92.44 89 TYR A O 1
ATOM 646 N N . ALA A 1 90 ? 20.897 29.456 6.413 1.00 92.19 90 ALA A N 1
ATOM 647 C CA . ALA A 1 90 ? 20.604 29.784 5.018 1.00 92.19 90 ALA A CA 1
ATOM 648 C C . ALA A 1 90 ? 19.957 28.633 4.224 1.00 92.19 90 ALA A C 1
ATOM 650 O O . ALA A 1 90 ? 19.189 28.878 3.296 1.00 92.19 90 ALA A O 1
ATOM 651 N N . TRP A 1 91 ? 20.256 27.382 4.580 1.00 93.56 91 TRP A N 1
ATOM 652 C CA . TRP A 1 91 ? 19.632 26.205 3.977 1.00 93.56 91 TRP A CA 1
ATOM 653 C C . TRP A 1 91 ? 18.308 25.898 4.675 1.00 93.56 91 TRP A C 1
ATOM 655 O O . TRP A 1 91 ? 18.300 25.560 5.855 1.00 93.56 91 TRP A O 1
ATOM 665 N N . GLN A 1 92 ? 17.204 25.987 3.935 1.00 92.06 92 GLN A N 1
ATOM 666 C CA . GLN A 1 92 ? 15.859 25.649 4.402 1.00 92.06 92 GLN A CA 1
ATOM 667 C C . GLN A 1 92 ? 15.198 24.671 3.425 1.00 92.06 92 GLN A C 1
ATOM 669 O O . GLN A 1 92 ? 15.497 24.670 2.229 1.00 92.06 92 GLN A O 1
ATOM 674 N N . SER A 1 93 ? 14.309 23.834 3.949 1.00 93.12 93 SER A N 1
ATOM 675 C CA . SER A 1 93 ? 13.455 22.933 3.181 1.00 93.12 93 SER A CA 1
ATOM 676 C C . SER A 1 93 ? 12.100 22.927 3.869 1.00 93.12 93 SER A C 1
ATOM 678 O O . SER A 1 93 ? 11.959 22.332 4.937 1.00 93.12 93 SER A O 1
ATOM 680 N N . ASP A 1 94 ? 11.129 23.612 3.279 1.00 92.25 94 ASP A N 1
ATOM 681 C CA . ASP A 1 94 ? 9.810 23.793 3.879 1.00 92.25 94 ASP A CA 1
ATOM 682 C C . ASP A 1 94 ? 8.879 22.658 3.444 1.00 92.25 94 ASP A C 1
ATOM 684 O O . ASP A 1 94 ? 8.651 22.455 2.253 1.00 92.25 94 ASP A O 1
ATOM 688 N N . PHE A 1 95 ? 8.326 21.922 4.411 1.00 92.56 95 PHE A N 1
ATOM 689 C CA . PHE A 1 95 ? 7.489 20.737 4.166 1.00 92.56 95 PHE A CA 1
ATOM 690 C C . PHE A 1 95 ? 6.019 21.153 4.004 1.00 92.56 95 PHE A C 1
ATOM 692 O O . PHE A 1 95 ? 5.144 20.804 4.800 1.00 92.56 95 PHE A O 1
ATOM 699 N N . THR A 1 96 ? 5.775 21.990 2.995 1.00 91.50 96 THR A N 1
ATOM 700 C CA . THR A 1 96 ? 4.459 22.586 2.694 1.00 91.50 96 THR A CA 1
ATOM 701 C C . THR A 1 96 ? 3.445 21.582 2.144 1.00 91.50 96 THR A C 1
ATOM 703 O O . THR A 1 96 ? 2.251 21.852 2.107 1.00 91.50 96 THR A O 1
ATOM 706 N N . GLU A 1 97 ? 3.899 20.398 1.742 1.00 91.12 97 GLU A N 1
ATOM 707 C CA . GLU A 1 97 ? 3.064 19.276 1.323 1.00 91.12 97 GLU A CA 1
ATOM 708 C C . GLU A 1 97 ? 2.419 18.531 2.505 1.00 91.12 97 GLU A C 1
ATOM 710 O O . GLU A 1 97 ? 1.530 17.697 2.310 1.00 91.12 97 GLU A O 1
ATOM 715 N N . HIS A 1 98 ? 2.836 18.832 3.738 1.00 91.44 98 HIS A N 1
ATOM 716 C CA . HIS A 1 98 ? 2.311 18.237 4.965 1.00 91.44 98 HIS A CA 1
ATOM 717 C C . HIS A 1 98 ? 2.340 16.694 4.931 1.00 91.44 98 HIS A C 1
ATOM 719 O O . HIS A 1 98 ? 3.399 16.071 4.881 1.00 91.44 98 HIS A O 1
ATOM 725 N N . LEU A 1 99 ? 1.175 16.041 5.003 1.00 92.69 99 LEU A N 1
ATOM 726 C CA . LEU A 1 99 ? 1.057 14.579 4.984 1.00 92.69 99 LEU A CA 1
ATOM 727 C C . LEU A 1 99 ? 1.008 13.994 3.566 1.00 92.69 99 LEU A C 1
ATOM 729 O O . LEU A 1 99 ? 1.023 12.763 3.420 1.00 92.69 99 LEU A O 1
ATOM 733 N N . LEU A 1 100 ? 0.912 14.844 2.540 1.00 95.12 100 LEU A N 1
ATOM 734 C CA . LEU A 1 100 ? 0.739 14.460 1.145 1.00 95.12 100 LEU A CA 1
ATOM 735 C C . LEU A 1 100 ? 2.083 14.157 0.484 1.00 95.12 100 LEU A C 1
ATOM 737 O O . LEU A 1 100 ? 2.553 14.889 -0.380 1.00 95.12 100 LEU A O 1
ATOM 741 N N . ILE A 1 101 ? 2.664 13.023 0.870 1.00 96.19 101 ILE A N 1
ATOM 742 C CA . ILE A 1 101 ? 3.838 12.435 0.218 1.00 96.19 101 ILE A CA 1
ATOM 743 C C . ILE A 1 101 ? 3.492 11.101 -0.447 1.00 96.19 101 ILE A C 1
ATOM 745 O O . ILE A 1 101 ? 2.608 10.372 0.018 1.00 96.19 101 ILE A O 1
ATOM 749 N N . ASP A 1 102 ? 4.206 10.776 -1.527 1.00 97.44 102 ASP A N 1
ATOM 750 C CA . ASP A 1 102 ? 3.987 9.577 -2.351 1.00 97.44 102 ASP A CA 1
ATOM 751 C C . ASP A 1 102 ? 2.490 9.384 -2.685 1.00 97.44 102 ASP A C 1
ATOM 753 O O . ASP A 1 102 ? 1.812 10.358 -3.015 1.00 97.44 102 ASP A O 1
ATOM 757 N N . TYR A 1 103 ? 1.933 8.173 -2.582 1.00 98.19 103 TYR A N 1
ATOM 758 C CA . TYR A 1 103 ? 0.561 7.867 -2.999 1.00 98.19 103 TYR A CA 1
ATOM 759 C C . TYR A 1 103 ? -0.500 8.769 -2.374 1.00 98.19 103 TYR A C 1
ATOM 761 O O . TYR A 1 103 ? -1.554 8.961 -2.969 1.00 98.19 103 TYR A O 1
ATOM 769 N N . ARG A 1 104 ? -0.238 9.354 -1.199 1.00 97.81 104 ARG A N 1
ATOM 770 C CA . ARG A 1 104 ? -1.170 10.281 -0.549 1.00 97.81 104 ARG A CA 1
ATOM 771 C C . ARG A 1 104 ? -1.351 11.544 -1.380 1.00 97.81 104 ARG A C 1
ATOM 773 O O . ARG A 1 104 ? -2.482 11.986 -1.541 1.00 97.81 104 ARG A O 1
ATOM 780 N N . HIS A 1 105 ? -0.262 12.073 -1.939 1.00 97.06 105 HIS A N 1
ATOM 781 C CA . HIS A 1 105 ? -0.294 13.196 -2.873 1.00 97.06 105 HIS A CA 1
ATOM 782 C C . HIS A 1 105 ? -1.060 12.827 -4.143 1.00 97.06 105 HIS A C 1
ATOM 784 O O . HIS A 1 105 ? -2.029 13.491 -4.512 1.00 97.06 105 HIS A O 1
ATOM 790 N N . PHE A 1 106 ? -0.654 11.723 -4.779 1.00 98.00 106 PHE A N 1
ATOM 791 C CA . PHE A 1 106 ? -1.248 11.272 -6.035 1.00 98.00 106 PHE A CA 1
ATOM 792 C C . PHE A 1 106 ? -2.742 10.978 -5.891 1.00 98.00 106 PHE A C 1
ATOM 794 O O . PHE A 1 106 ? -3.512 11.268 -6.802 1.00 98.00 106 PHE A O 1
ATOM 801 N N . ASP A 1 107 ? -3.167 10.406 -4.768 1.00 97.31 107 ASP A N 1
ATOM 802 C CA . ASP A 1 107 ? -4.572 10.117 -4.499 1.00 97.31 107 ASP A CA 1
ATOM 803 C C . ASP A 1 107 ? -5.369 11.381 -4.174 1.00 97.31 107 ASP A C 1
ATOM 805 O O . ASP A 1 107 ? -6.475 11.534 -4.688 1.00 97.31 107 ASP A O 1
ATOM 809 N N . TYR A 1 108 ? -4.821 12.294 -3.363 1.00 95.50 108 TYR A N 1
ATOM 810 C CA . TYR A 1 108 ? -5.500 13.537 -2.986 1.00 95.50 108 TYR A CA 1
ATOM 811 C C . TYR A 1 108 ? -5.801 14.421 -4.199 1.00 95.50 108 TYR A C 1
ATOM 813 O O . TYR A 1 108 ? -6.926 14.887 -4.363 1.00 95.50 108 TYR A O 1
ATOM 821 N N . TYR A 1 109 ? -4.827 14.581 -5.097 1.00 95.19 109 TYR A N 1
ATOM 822 C CA . TYR A 1 109 ? -4.991 15.357 -6.329 1.00 95.19 109 TYR A CA 1
ATOM 823 C C . TYR A 1 109 ? -5.516 14.533 -7.514 1.00 95.19 109 TYR A C 1
ATOM 825 O O . TYR A 1 109 ? -5.634 15.056 -8.621 1.00 95.19 109 TYR A O 1
ATOM 833 N N . ASN A 1 110 ? -5.842 13.252 -7.301 1.00 96.06 110 ASN A N 1
ATOM 834 C CA . ASN A 1 110 ? -6.308 12.325 -8.336 1.00 96.06 110 ASN A CA 1
ATOM 835 C C . ASN A 1 110 ? -5.385 12.276 -9.579 1.00 96.06 110 ASN A C 1
ATOM 837 O O . ASN A 1 110 ? -5.834 12.219 -10.726 1.00 96.06 110 ASN A O 1
ATOM 841 N N . ILE A 1 111 ? -4.072 12.311 -9.349 1.00 97.25 111 ILE A N 1
ATOM 842 C CA . ILE A 1 111 ? -3.039 12.262 -10.387 1.00 97.25 111 ILE A CA 1
ATOM 843 C C . ILE A 1 111 ? -2.884 10.815 -10.864 1.00 97.25 111 ILE A C 1
ATOM 845 O O . ILE A 1 111 ? -2.884 9.872 -10.067 1.00 97.25 111 ILE A O 1
ATOM 849 N N . SER A 1 112 ? -2.771 10.617 -12.178 1.00 96.25 112 SER A N 1
ATOM 850 C CA . SER A 1 112 ? -2.546 9.293 -12.773 1.00 96.25 112 SER A CA 1
ATOM 851 C C . SER A 1 112 ? -1.100 8.835 -12.592 1.00 96.25 112 SER A C 1
ATOM 853 O O . SER A 1 112 ? -0.178 9.628 -12.717 1.00 96.25 112 SER A O 1
ATOM 855 N N . VAL A 1 113 ? -0.912 7.540 -12.361 1.00 97.00 113 VAL A N 1
ATOM 856 C CA . VAL A 1 113 ? 0.397 6.897 -12.168 1.00 97.00 113 VAL A CA 1
ATOM 857 C C . VAL A 1 113 ? 0.533 5.750 -13.164 1.00 97.00 113 VAL A C 1
ATOM 859 O O . VAL A 1 113 ? -0.481 5.296 -13.703 1.00 97.00 113 VAL A O 1
ATOM 862 N N . ASP A 1 114 ? 1.757 5.297 -13.427 1.00 95.56 114 ASP A N 1
ATOM 863 C CA . ASP A 1 114 ? 1.959 4.060 -14.191 1.00 95.56 114 ASP A CA 1
ATOM 864 C C . ASP A 1 114 ? 1.736 2.840 -13.296 1.00 95.56 114 ASP A C 1
ATOM 866 O O . ASP A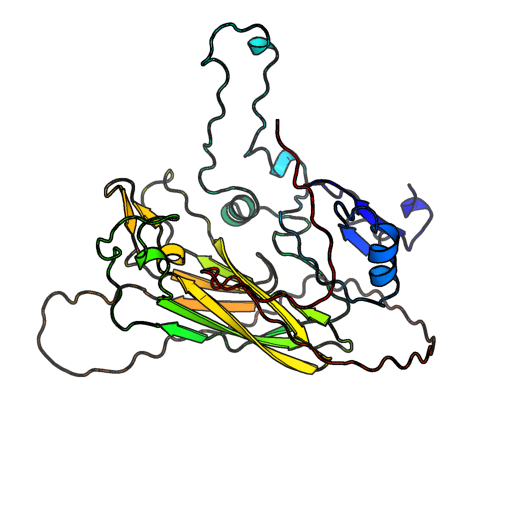 1 114 ? 1.048 1.904 -13.697 1.00 95.56 114 ASP A O 1
ATOM 870 N N . TYR A 1 115 ? 2.257 2.885 -12.065 1.00 97.31 115 TYR A N 1
ATOM 871 C CA . TYR A 1 115 ? 2.038 1.848 -11.057 1.00 97.31 115 TYR A CA 1
ATOM 872 C C . TYR A 1 115 ? 1.894 2.485 -9.676 1.00 97.31 115 TYR A C 1
ATOM 874 O O . TYR A 1 115 ? 2.755 3.241 -9.229 1.00 97.31 115 TYR A O 1
ATOM 882 N N . GLU A 1 116 ? 0.797 2.210 -8.988 1.00 98.62 116 GLU A N 1
ATOM 883 C CA . GLU A 1 116 ? 0.506 2.792 -7.683 1.00 98.62 116 GLU A CA 1
ATOM 884 C C . GLU A 1 116 ? 1.287 2.139 -6.532 1.00 98.62 116 GLU A C 1
ATOM 886 O O . GLU A 1 116 ? 1.765 1.006 -6.624 1.00 98.62 116 GLU A O 1
ATOM 891 N N . PHE A 1 117 ? 1.363 2.838 -5.396 1.00 98.75 117 PHE A N 1
ATOM 892 C CA . PHE A 1 117 ? 1.849 2.248 -4.150 1.00 98.75 117 PHE A CA 1
ATOM 893 C C . PHE A 1 117 ? 1.113 0.945 -3.817 1.00 98.75 117 PHE A C 1
ATOM 895 O O . PHE A 1 117 ? -0.118 0.860 -3.871 1.00 98.75 117 PHE A O 1
ATOM 902 N N . GLY A 1 118 ? 1.882 -0.068 -3.433 1.00 98.50 118 GLY A N 1
ATOM 903 C CA . GLY A 1 118 ? 1.367 -1.384 -3.111 1.00 98.50 118 GLY A CA 1
ATOM 904 C C . GLY A 1 118 ? 0.922 -2.186 -4.330 1.00 98.50 118 GLY A C 1
ATOM 905 O O . GLY A 1 118 ? 0.291 -3.208 -4.120 1.00 98.50 118 GLY A O 1
ATOM 906 N N . PHE A 1 119 ? 1.212 -1.776 -5.570 1.00 98.62 119 PHE A N 1
ATOM 907 C CA . PHE A 1 119 ? 0.916 -2.566 -6.771 1.00 98.62 119 PHE A CA 1
ATOM 908 C C . PHE A 1 119 ? 1.922 -3.704 -6.976 1.00 98.62 119 PHE A C 1
ATOM 910 O O . PHE A 1 119 ? 3.129 -3.521 -6.811 1.00 98.62 119 PHE A O 1
ATOM 917 N N . GLY A 1 120 ? 1.436 -4.870 -7.397 1.00 98.00 120 GLY A N 1
ATOM 918 C CA . GLY A 1 120 ? 2.255 -6.018 -7.772 1.00 98.00 120 GLY A CA 1
ATOM 919 C C . GLY A 1 120 ? 1.415 -7.075 -8.481 1.00 98.00 120 GLY A C 1
ATOM 920 O O . GLY A 1 120 ? 0.295 -7.367 -8.069 1.00 98.00 120 GLY A O 1
ATOM 921 N N . LEU A 1 121 ? 1.943 -7.643 -9.565 1.00 98.50 121 LEU A N 1
ATOM 922 C CA . LEU A 1 121 ? 1.295 -8.751 -10.268 1.00 98.50 121 LEU A CA 1
ATOM 923 C C . LEU A 1 121 ? 1.748 -10.105 -9.711 1.00 98.50 121 LEU A C 1
ATOM 925 O O . LEU A 1 121 ? 2.792 -10.229 -9.071 1.00 98.50 121 LEU A O 1
ATOM 929 N N . SER A 1 122 ? 0.965 -11.132 -10.029 1.00 98.56 122 SER A N 1
ATOM 930 C CA . SER A 1 122 ? 1.235 -12.537 -9.738 1.00 98.56 122 SER A CA 1
ATOM 931 C C . SER A 1 122 ? 0.982 -13.375 -10.997 1.00 98.56 122 SER A C 1
ATOM 933 O O . SER A 1 122 ? 0.268 -12.947 -11.903 1.00 98.56 122 SER A O 1
ATOM 935 N N . TYR A 1 123 ? 1.532 -14.591 -11.058 1.00 98.62 123 TYR A N 1
ATOM 936 C CA . TYR A 1 123 ? 1.152 -15.578 -12.081 1.00 98.62 123 TYR A CA 1
ATOM 937 C C . TYR A 1 123 ? -0.232 -16.199 -11.844 1.00 98.62 123 TYR A C 1
ATOM 939 O O . TYR A 1 123 ? -0.703 -16.979 -12.669 1.00 98.62 123 TYR A O 1
ATOM 947 N N . THR A 1 124 ? -0.890 -15.857 -10.734 1.00 98.69 124 THR A N 1
ATOM 948 C CA . THR A 1 124 ? -2.288 -16.199 -10.464 1.00 98.69 124 THR A CA 1
ATOM 949 C C . THR A 1 124 ? -3.110 -14.942 -10.185 1.00 98.69 124 THR A C 1
ATOM 951 O O . THR A 1 124 ? -2.575 -13.837 -10.104 1.00 98.69 124 THR A O 1
ATOM 954 N N . THR A 1 125 ? -4.420 -15.100 -10.032 1.00 98.69 125 THR A N 1
ATOM 955 C CA . THR A 1 125 ? -5.342 -14.019 -9.677 1.00 98.69 125 THR A CA 1
ATOM 956 C C . THR A 1 125 ? -5.935 -14.246 -8.297 1.00 98.69 125 THR A C 1
ATOM 958 O O . THR A 1 125 ? -6.154 -15.384 -7.882 1.00 98.69 125 THR A O 1
ATOM 961 N N . PHE A 1 126 ? -6.239 -13.154 -7.597 1.00 98.69 126 PHE A N 1
ATOM 962 C CA . PHE A 1 126 ? -6.875 -13.198 -6.286 1.00 98.69 126 PHE A CA 1
ATOM 963 C C . PHE A 1 126 ? -8.166 -12.380 -6.272 1.00 98.69 126 PHE A C 1
ATOM 965 O O . PHE A 1 126 ? -8.289 -11.369 -6.962 1.00 98.69 126 PHE A O 1
ATOM 972 N N . SER A 1 127 ? -9.134 -12.812 -5.470 1.00 98.50 127 SER A N 1
ATOM 973 C CA . SER A 1 127 ? -10.351 -12.057 -5.167 1.00 98.50 127 SER A CA 1
ATOM 974 C C . SER A 1 127 ? -10.460 -11.797 -3.672 1.00 98.50 127 SER A C 1
ATOM 976 O O . SER A 1 127 ? -9.965 -12.585 -2.866 1.00 98.50 127 SER A O 1
ATOM 978 N N . MET A 1 128 ? -11.157 -10.724 -3.302 1.00 98.50 128 MET A N 1
ATOM 979 C CA . MET A 1 128 ? -11.434 -10.366 -1.914 1.00 98.50 128 MET A CA 1
ATOM 980 C C . MET A 1 128 ? -12.940 -10.177 -1.703 1.00 98.50 128 MET A C 1
ATOM 982 O O . MET A 1 128 ? -13.612 -9.596 -2.553 1.00 98.50 128 MET A O 1
ATOM 986 N N . SER A 1 129 ? -13.473 -10.671 -0.586 1.00 97.31 129 SER A N 1
ATOM 987 C CA . SER A 1 129 ? -14.895 -10.580 -0.229 1.00 97.31 129 SER A CA 1
ATOM 988 C C . SER A 1 129 ? -15.103 -10.598 1.290 1.00 97.31 129 SER A C 1
ATOM 990 O O . SER A 1 129 ? -14.150 -10.744 2.049 1.00 97.31 129 SER A O 1
ATOM 992 N N . ASN A 1 130 ? -16.360 -10.495 1.738 1.00 97.00 130 ASN A N 1
ATOM 993 C CA . ASN A 1 130 ? -16.764 -10.655 3.144 1.00 97.00 130 ASN A CA 1
ATOM 994 C C . ASN A 1 130 ? -15.990 -9.753 4.121 1.00 97.00 130 ASN A C 1
ATOM 996 O O . ASN A 1 130 ? -15.497 -10.227 5.143 1.00 97.00 130 ASN A O 1
ATOM 1000 N N . LEU A 1 131 ? -15.868 -8.461 3.796 1.00 98.31 131 LEU A N 1
ATOM 1001 C CA . LEU A 1 131 ? -15.272 -7.494 4.714 1.00 98.31 131 LEU A CA 1
ATOM 1002 C C . LEU A 1 131 ? -16.132 -7.388 5.980 1.00 98.31 131 LEU A C 1
ATOM 1004 O O . LEU A 1 131 ? -17.322 -7.082 5.894 1.00 98.31 131 LEU A O 1
ATOM 1008 N N . ALA A 1 132 ? -15.526 -7.606 7.141 1.00 98.44 132 ALA A N 1
ATOM 1009 C CA . ALA A 1 132 ? -16.171 -7.442 8.436 1.00 98.44 132 ALA A CA 1
ATOM 1010 C C . ALA A 1 132 ? -15.322 -6.550 9.343 1.00 98.44 132 ALA A C 1
ATOM 1012 O O . ALA A 1 132 ? -14.096 -6.611 9.328 1.00 98.44 132 ALA A O 1
ATOM 1013 N N . ILE A 1 133 ? -15.990 -5.719 10.140 1.00 98.06 133 ILE A N 1
ATOM 1014 C CA . ILE A 1 133 ? -15.363 -4.797 11.089 1.00 98.06 133 ILE A CA 1
ATOM 1015 C C . ILE A 1 133 ? -15.957 -5.104 12.459 1.00 98.06 133 ILE A C 1
ATOM 1017 O O . ILE A 1 133 ? -17.169 -5.013 12.645 1.00 98.06 133 ILE A O 1
ATOM 1021 N N . THR A 1 134 ? -15.107 -5.475 13.412 1.00 97.25 134 THR A N 1
ATOM 1022 C CA . THR A 1 134 ? -15.516 -5.824 14.776 1.00 97.25 134 THR A CA 1
ATOM 1023 C C . THR A 1 134 ? -14.832 -4.892 15.761 1.00 97.25 134 THR A C 1
ATOM 1025 O O . THR A 1 134 ? -13.612 -4.755 15.730 1.00 97.25 134 THR A O 1
ATOM 1028 N N . ALA A 1 135 ? -15.603 -4.242 16.632 1.00 94.75 135 ALA A N 1
ATOM 1029 C CA . ALA A 1 135 ? -15.048 -3.456 17.728 1.00 94.75 135 ALA A CA 1
ATOM 1030 C C . ALA A 1 135 ? -14.539 -4.389 18.836 1.00 94.75 135 ALA A C 1
ATOM 1032 O O . ALA A 1 135 ? -15.258 -5.289 19.270 1.00 94.75 135 ALA A O 1
ATOM 1033 N N . SER A 1 136 ? -13.319 -4.155 19.315 1.00 88.31 136 SER A N 1
ATOM 1034 C CA . SER A 1 136 ? -12.701 -4.933 20.398 1.00 88.31 136 SER A CA 1
ATOM 1035 C C . SER A 1 136 ? -13.125 -4.438 21.786 1.00 88.31 136 SER A C 1
ATOM 1037 O O . SER A 1 136 ? -12.999 -5.161 22.770 1.00 88.31 136 SER A O 1
ATOM 1039 N N . SER A 1 137 ? -13.661 -3.215 21.879 1.00 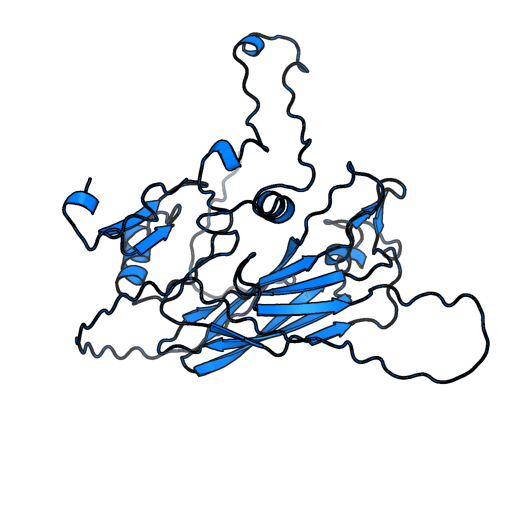76.38 137 SER A N 1
ATOM 1040 C CA . SER A 1 137 ? -14.211 -2.644 23.112 1.00 76.38 137 SER A CA 1
ATOM 1041 C C . SER A 1 137 ? -15.526 -1.911 22.843 1.00 76.38 137 SER A C 1
ATOM 1043 O O . SER A 1 137 ? -15.727 -1.343 21.771 1.00 76.38 137 SER A O 1
ATOM 1045 N N . SER A 1 138 ? -16.433 -1.913 23.821 1.00 69.50 138 SER A N 1
ATOM 1046 C CA . SER A 1 138 ? -17.771 -1.321 23.684 1.00 69.50 138 SER A CA 1
ATOM 1047 C C . SER A 1 138 ? -17.830 0.188 23.965 1.00 69.50 138 SER A C 1
ATOM 1049 O O . SER A 1 138 ? -18.896 0.782 23.824 1.00 69.50 138 SER A O 1
ATOM 1051 N N . SER A 1 139 ? -16.730 0.817 24.399 1.00 81.12 139 SER A N 1
ATOM 1052 C CA . SER A 1 139 ? -16.700 2.253 24.712 1.00 81.12 139 SER A CA 1
ATOM 1053 C C . SER A 1 139 ? -15.285 2.825 24.620 1.00 81.12 139 SER A C 1
ATOM 1055 O O . SER A 1 139 ? -14.546 2.837 25.605 1.00 81.12 139 SER A O 1
ATOM 1057 N N . LEU A 1 140 ? -14.921 3.347 23.450 1.00 90.75 140 LEU A N 1
ATOM 1058 C CA . LEU A 1 140 ? -13.701 4.133 23.277 1.00 90.75 140 LEU A CA 1
ATOM 1059 C C . LEU A 1 140 ? -13.921 5.572 23.754 1.00 90.75 140 LEU A C 1
ATOM 1061 O O . LEU A 1 140 ? -14.935 6.194 23.452 1.00 90.75 140 LEU A O 1
ATOM 1065 N N . THR A 1 141 ? -12.948 6.118 24.477 1.00 93.44 141 THR A N 1
ATOM 1066 C CA . THR A 1 141 ? -12.824 7.558 24.739 1.00 93.44 141 THR A CA 1
ATOM 1067 C C . THR A 1 141 ? -12.019 8.240 23.636 1.00 93.44 141 THR A C 1
ATOM 1069 O O . THR A 1 141 ? -11.252 7.579 22.931 1.00 93.44 141 THR A O 1
ATOM 1072 N N . ALA A 1 142 ? -12.160 9.564 23.507 1.00 93.81 142 ALA A N 1
ATOM 1073 C CA . ALA A 1 142 ? -11.427 10.356 22.517 1.00 93.81 142 ALA A CA 1
ATOM 1074 C C . ALA A 1 142 ? -9.902 10.261 22.703 1.00 93.81 142 ALA A C 1
ATOM 1076 O O . ALA A 1 142 ? -9.178 10.091 21.728 1.00 93.81 142 ALA A O 1
ATOM 1077 N N . THR A 1 143 ? -9.420 10.287 23.946 1.00 94.81 143 THR A N 1
ATOM 1078 C CA . THR A 1 143 ? -7.996 10.145 24.283 1.00 94.81 143 THR A CA 1
ATOM 1079 C C . THR A 1 143 ? -7.727 8.849 25.040 1.00 94.81 143 THR A C 1
ATOM 1081 O O . THR A 1 143 ? -8.631 8.257 25.644 1.00 94.81 143 THR A O 1
ATOM 1084 N N . ALA A 1 144 ? -6.476 8.385 24.991 1.00 94.00 144 ALA A N 1
ATOM 1085 C CA . ALA A 1 144 ? -6.015 7.285 25.831 1.00 94.00 144 ALA A CA 1
ATOM 1086 C C . ALA A 1 144 ? -5.982 7.718 27.307 1.00 94.00 144 ALA A C 1
ATOM 1088 O O . ALA A 1 144 ? -5.695 8.874 27.620 1.00 94.00 144 ALA A O 1
ATOM 1089 N N . ALA A 1 145 ? -6.228 6.784 28.230 1.00 93.25 145 ALA A N 1
ATOM 1090 C CA . ALA A 1 145 ? -6.065 7.068 29.653 1.00 93.25 145 ALA A CA 1
ATOM 1091 C C . ALA A 1 145 ? -4.613 7.501 29.943 1.00 93.25 145 ALA A C 1
ATOM 1093 O O . ALA A 1 145 ? -3.682 6.905 29.389 1.00 93.25 145 ALA A O 1
ATOM 1094 N N . PRO A 1 146 ? -4.383 8.512 30.802 1.00 94.06 146 PRO A N 1
ATOM 1095 C CA . PRO A 1 146 ? -3.0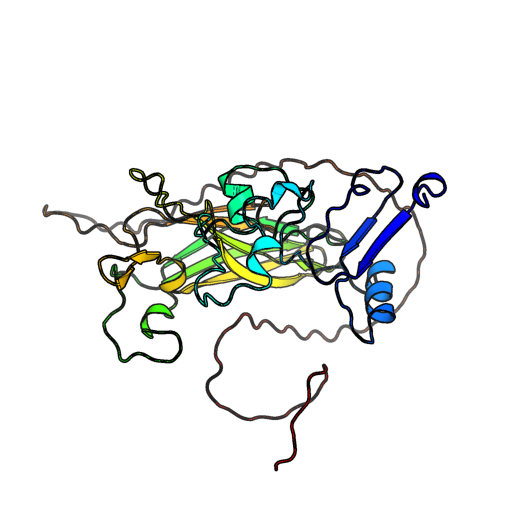33 8.901 31.181 1.00 94.06 146 PRO A CA 1
ATOM 1096 C C . PRO A 1 146 ? -2.266 7.719 31.773 1.00 94.06 146 PRO A C 1
ATOM 1098 O O . PRO A 1 146 ? -2.712 7.078 32.724 1.00 94.06 146 PRO A O 1
ATOM 1101 N N . ALA A 1 147 ? -1.090 7.449 31.220 1.00 94.56 147 ALA A N 1
ATOM 1102 C CA . ALA A 1 147 ? -0.208 6.385 31.667 1.00 94.56 147 ALA A CA 1
ATOM 1103 C C . ALA A 1 147 ? 1.247 6.854 31.610 1.00 94.56 147 ALA A C 1
ATOM 1105 O O . ALA A 1 147 ? 1.587 7.825 30.930 1.00 94.56 147 ALA A O 1
ATOM 1106 N N . LYS A 1 148 ? 2.129 6.156 32.332 1.00 95.31 148 LYS A N 1
ATOM 1107 C CA . LYS A 1 148 ? 3.567 6.413 32.246 1.00 95.31 148 LYS A CA 1
ATOM 1108 C C . LYS A 1 148 ? 4.021 6.203 30.800 1.00 95.31 148 LYS A C 1
ATOM 1110 O O . LYS A 1 148 ? 3.817 5.126 30.245 1.00 95.31 148 LYS A O 1
ATOM 1115 N N . ILE A 1 149 ? 4.661 7.217 30.225 1.00 93.06 149 ILE A N 1
ATOM 1116 C CA . ILE A 1 149 ? 5.209 7.140 28.870 1.00 93.06 149 ILE A CA 1
ATOM 1117 C C . ILE A 1 149 ? 6.250 6.018 28.791 1.00 93.06 149 ILE A C 1
ATOM 1119 O O . ILE A 1 149 ? 7.144 5.916 29.637 1.00 93.06 149 ILE A O 1
ATOM 1123 N N . ALA A 1 150 ? 6.113 5.185 27.764 1.00 94.56 150 ALA A N 1
ATOM 1124 C CA . ALA A 1 150 ? 7.028 4.109 27.406 1.00 94.56 150 ALA A CA 1
ATOM 1125 C C . ALA A 1 150 ? 7.655 4.402 26.026 1.00 94.56 150 ALA A C 1
ATOM 1127 O O . ALA A 1 150 ? 7.221 5.342 25.350 1.00 94.56 150 ALA A O 1
ATOM 1128 N N . PRO A 1 151 ? 8.671 3.642 25.570 1.00 96.12 151 PRO A N 1
ATOM 1129 C CA . PRO A 1 151 ? 9.122 3.725 24.182 1.00 96.12 151 PRO A CA 1
ATOM 1130 C C . PRO A 1 151 ? 7.931 3.595 23.220 1.00 96.12 151 PRO A C 1
ATOM 1132 O O . PRO A 1 151 ? 7.170 2.637 23.301 1.00 96.12 151 PRO A O 1
ATOM 1135 N N . GLY A 1 152 ? 7.742 4.591 22.351 1.00 93.44 152 GLY A N 1
ATOM 1136 C CA . GLY A 1 152 ? 6.582 4.681 21.455 1.00 93.44 152 GLY A CA 1
ATOM 1137 C C . GLY A 1 152 ? 5.421 5.559 21.954 1.00 93.44 152 GLY A C 1
ATOM 1138 O O . GLY A 1 152 ? 4.538 5.869 21.162 1.00 93.44 152 GLY A O 1
ATOM 1139 N N . GLY A 1 153 ? 5.420 6.020 23.208 1.00 95.50 153 GLY A N 1
ATOM 1140 C CA . GLY A 1 153 ? 4.419 6.959 23.734 1.00 95.50 153 GLY A CA 1
ATOM 1141 C C . GLY A 1 153 ? 3.540 6.372 24.839 1.00 95.50 153 GLY A C 1
ATOM 1142 O O . GLY A 1 153 ? 3.964 5.482 25.579 1.00 95.50 153 GLY A O 1
ATOM 1143 N N . ASN A 1 154 ? 2.322 6.901 24.984 1.00 96.69 154 ASN A N 1
ATOM 1144 C CA . ASN A 1 154 ? 1.334 6.375 25.927 1.00 96.69 154 ASN A CA 1
ATOM 1145 C C . ASN A 1 154 ? 0.979 4.917 25.546 1.00 96.69 154 ASN A C 1
ATOM 1147 O O . ASN A 1 154 ? 0.523 4.698 24.422 1.00 96.69 154 ASN A O 1
ATOM 1151 N N . PRO A 1 155 ? 1.154 3.926 26.445 1.00 96.19 155 PRO A N 1
ATOM 1152 C CA . PRO A 1 155 ? 0.832 2.523 26.178 1.00 96.19 155 PRO A CA 1
ATOM 1153 C C . PRO A 1 155 ? -0.583 2.275 25.635 1.00 96.19 155 PRO A C 1
ATOM 1155 O O . PRO A 1 155 ? -0.754 1.403 24.789 1.00 96.19 155 PRO A O 1
ATOM 1158 N N . GLY A 1 156 ? -1.574 3.073 26.051 1.00 95.00 156 GLY A N 1
ATOM 1159 C CA . GLY A 1 156 ? -2.962 2.936 25.596 1.00 95.00 156 GLY A CA 1
ATOM 1160 C C . GLY A 1 156 ? -3.168 3.225 24.103 1.00 95.00 156 GLY A C 1
ATOM 1161 O O . GLY A 1 156 ? -4.197 2.862 23.541 1.00 95.00 156 GLY A O 1
ATOM 1162 N N . LEU A 1 157 ? -2.195 3.853 23.430 1.00 96.50 157 LEU A N 1
ATOM 1163 C CA . LEU A 1 157 ? -2.210 4.062 21.976 1.00 96.50 157 LEU A CA 1
ATOM 1164 C C . LEU A 1 157 ? -2.052 2.760 21.183 1.00 96.50 157 LEU A C 1
ATOM 1166 O O . LEU A 1 157 ? -2.444 2.707 20.019 1.00 96.50 157 LEU A O 1
ATOM 1170 N N . TRP A 1 158 ? -1.491 1.730 21.811 1.00 95.88 158 TRP A N 1
ATOM 1171 C CA . TRP A 1 158 ? -1.121 0.465 21.179 1.00 95.88 158 TRP A CA 1
ATOM 1172 C C . TRP A 1 158 ? -2.115 -0.664 21.473 1.00 95.88 158 TRP A C 1
ATOM 1174 O O . TRP A 1 158 ? -1.872 -1.813 21.122 1.00 95.88 158 TRP A O 1
ATOM 1184 N N . GLU A 1 159 ? -3.235 -0.349 22.127 1.00 94.06 159 GLU A N 1
ATOM 1185 C CA . GLU A 1 159 ? -4.335 -1.287 22.345 1.00 94.06 159 GLU A CA 1
ATOM 1186 C C . GLU A 1 159 ? -5.110 -1.501 21.042 1.00 94.06 159 GLU A C 1
ATOM 1188 O O . GLU A 1 159 ? -5.520 -0.529 20.402 1.00 94.06 159 GLU A O 1
ATOM 1193 N N . THR A 1 160 ? -5.349 -2.761 20.669 1.00 96.31 160 THR A N 1
ATOM 1194 C CA . THR A 1 160 ? -6.245 -3.117 19.561 1.00 96.31 160 THR A CA 1
ATOM 1195 C C . THR A 1 160 ? -7.682 -2.763 19.928 1.00 96.31 160 THR A C 1
ATOM 1197 O O . THR A 1 160 ? -8.240 -3.269 20.901 1.00 96.31 160 THR A O 1
ATOM 1200 N N . VAL A 1 161 ? -8.287 -1.884 19.134 1.00 96.50 161 VAL A N 1
ATOM 1201 C CA . VAL A 1 161 ? -9.631 -1.340 19.370 1.00 96.50 161 VAL A CA 1
ATOM 1202 C C . VAL A 1 161 ? -10.641 -1.786 18.319 1.00 96.50 161 VAL A C 1
ATOM 1204 O O . VAL A 1 161 ? -11.838 -1.827 18.607 1.00 96.50 161 VAL A O 1
ATOM 1207 N N . TYR A 1 162 ? -10.163 -2.157 17.131 1.00 97.25 162 TYR A N 1
ATOM 1208 C CA . TYR A 1 162 ? -10.951 -2.783 16.078 1.00 97.25 162 TYR A CA 1
ATOM 1209 C C . TYR A 1 162 ? -10.164 -3.921 15.434 1.00 97.25 162 TYR A C 1
ATOM 1211 O O . TYR A 1 162 ? -8.941 -3.870 15.327 1.00 97.25 162 TYR A O 1
ATOM 1219 N N . THR A 1 163 ? -10.885 -4.908 14.920 1.00 98.25 163 THR A N 1
ATOM 1220 C CA . THR A 1 163 ? -10.352 -5.930 14.022 1.00 98.25 163 THR A CA 1
ATOM 1221 C C . THR A 1 163 ? -11.141 -5.886 12.723 1.00 98.25 163 THR A C 1
ATOM 1223 O O . THR A 1 163 ? -12.372 -5.984 12.731 1.00 98.25 163 THR A O 1
ATOM 1226 N N . VAL A 1 164 ? -10.437 -5.739 11.605 1.00 98.56 164 VAL A N 1
ATOM 1227 C CA . VAL A 1 164 ? -11.010 -5.832 10.261 1.00 98.56 164 VAL A CA 1
ATOM 1228 C C . VAL A 1 164 ? -10.587 -7.154 9.643 1.00 98.56 164 VAL A C 1
ATOM 1230 O O . VAL A 1 164 ? -9.414 -7.509 9.692 1.00 98.56 164 VAL A O 1
ATOM 1233 N N . THR A 1 165 ? -11.522 -7.883 9.046 1.00 98.75 165 THR A N 1
ATOM 1234 C CA . THR A 1 165 ? -11.225 -9.127 8.331 1.00 98.75 165 THR A CA 1
ATOM 1235 C C . THR A 1 165 ? -11.780 -9.096 6.918 1.00 98.75 165 THR A C 1
ATOM 1237 O O . THR A 1 165 ? -12.781 -8.434 6.653 1.00 98.75 165 THR A O 1
ATOM 1240 N N . ALA A 1 166 ? -11.132 -9.813 6.001 1.00 98.56 166 ALA A N 1
ATOM 1241 C CA . ALA A 1 166 ? -11.629 -10.040 4.647 1.00 98.56 166 ALA A CA 1
ATOM 1242 C C . ALA A 1 166 ? -11.242 -11.443 4.164 1.00 98.56 166 ALA A C 1
ATOM 1244 O O . ALA A 1 166 ? -10.135 -11.916 4.416 1.00 98.56 166 ALA A O 1
ATOM 1245 N N . THR A 1 167 ? -12.133 -12.118 3.441 1.00 98.75 167 THR A N 1
ATOM 1246 C CA . THR A 1 167 ? -11.810 -13.383 2.771 1.00 98.75 167 THR A CA 1
ATOM 1247 C C . THR A 1 167 ? -11.010 -13.101 1.507 1.00 98.75 167 THR A C 1
ATOM 1249 O O . THR A 1 167 ? -11.438 -12.310 0.672 1.00 98.75 167 THR A O 1
ATOM 1252 N N . VAL A 1 168 ? -9.886 -13.789 1.332 1.00 98.75 168 VAL A N 1
ATOM 1253 C CA . VAL A 1 168 ? -9.013 -13.721 0.157 1.00 98.75 168 VAL A CA 1
ATOM 1254 C C . VAL A 1 168 ? -8.970 -15.098 -0.482 1.00 98.75 168 VAL A C 1
ATOM 1256 O O . VAL A 1 168 ? -8.753 -16.087 0.211 1.00 98.75 168 VAL A O 1
ATOM 1259 N N . SER A 1 169 ? -9.200 -15.176 -1.790 1.00 98.81 169 SER A N 1
ATOM 1260 C CA . SER A 1 169 ? -9.236 -16.446 -2.526 1.00 98.81 169 SER A CA 1
ATOM 1261 C C . SER A 1 169 ? -8.320 -16.401 -3.733 1.00 98.81 169 SER A C 1
ATOM 1263 O O . SER A 1 169 ? -8.319 -15.407 -4.457 1.00 98.81 169 SER A O 1
ATOM 1265 N N . ASN A 1 170 ? -7.573 -17.476 -3.968 1.00 98.81 170 ASN A N 1
ATOM 1266 C CA . ASN A 1 170 ? -6.831 -17.676 -5.205 1.00 98.81 170 ASN A CA 1
ATOM 1267 C C . ASN A 1 170 ? -7.788 -18.211 -6.275 1.00 98.81 170 ASN A C 1
ATOM 1269 O O . ASN A 1 170 ? -8.286 -19.331 -6.175 1.00 98.81 170 ASN A O 1
ATOM 1273 N N . THR A 1 171 ? -8.064 -17.394 -7.285 1.00 98.75 171 THR A N 1
ATOM 1274 C CA . THR A 1 171 ? -9.033 -17.680 -8.351 1.00 98.75 171 THR A CA 1
ATOM 1275 C C . THR A 1 171 ? -8.384 -18.148 -9.649 1.00 98.75 171 THR A C 1
ATOM 1277 O O . THR A 1 171 ? -9.100 -18.485 -10.591 1.00 98.75 171 THR A O 1
ATOM 1280 N N . GLY A 1 172 ? -7.052 -18.164 -9.717 1.00 98.50 172 GLY A N 1
ATOM 1281 C CA . GLY A 1 172 ? -6.323 -18.666 -10.876 1.00 98.50 172 GLY A CA 1
ATOM 1282 C C . GLY A 1 172 ? -5.957 -20.147 -10.760 1.00 98.50 172 GLY A C 1
ATOM 1283 O O . GLY A 1 172 ? -6.443 -20.878 -9.897 1.00 98.50 172 GLY A O 1
ATOM 1284 N N . SER A 1 173 ? -5.100 -20.603 -11.675 1.00 98.19 173 SER A N 1
ATOM 1285 C CA . SER A 1 173 ? -4.759 -22.022 -11.849 1.00 98.19 173 SER A CA 1
ATOM 1286 C C . SER A 1 173 ? -3.449 -22.454 -11.189 1.00 98.19 173 SER A C 1
ATOM 1288 O O . SER A 1 173 ? -3.104 -23.631 -11.260 1.00 98.19 173 SER A O 1
ATOM 1290 N N . VAL A 1 174 ? -2.693 -21.529 -10.592 1.00 98.44 174 VAL A N 1
ATOM 1291 C CA . VAL A 1 174 ? -1.405 -21.816 -9.942 1.00 98.44 174 VAL A CA 1
ATOM 1292 C C . VAL A 1 174 ? -1.384 -21.263 -8.523 1.00 98.44 174 VAL A C 1
ATOM 1294 O O . VAL A 1 174 ? -2.060 -20.281 -8.213 1.00 98.44 174 VAL A O 1
ATOM 1297 N N . ALA A 1 175 ? -0.605 -21.892 -7.645 1.00 98.62 175 ALA A N 1
ATOM 1298 C CA . ALA A 1 175 ? -0.403 -21.389 -6.294 1.00 98.62 175 ALA A CA 1
ATOM 1299 C C . ALA A 1 175 ? 0.356 -20.049 -6.308 1.00 98.62 175 ALA A C 1
ATOM 1301 O O . ALA A 1 175 ? 1.152 -19.763 -7.210 1.00 98.62 175 ALA A O 1
ATOM 1302 N N . GLY A 1 176 ? 0.117 -19.213 -5.303 1.00 98.50 176 GLY A N 1
ATOM 1303 C CA . GLY A 1 176 ? 0.753 -17.904 -5.194 1.00 98.50 176 GLY A CA 1
ATOM 1304 C C . GLY A 1 176 ? 0.515 -17.254 -3.840 1.00 98.50 176 GLY A C 1
ATOM 1305 O O . GLY A 1 176 ? -0.323 -17.705 -3.063 1.00 98.50 176 GLY A O 1
ATOM 1306 N N . ALA A 1 177 ? 1.251 -16.178 -3.562 1.00 98.56 177 ALA A N 1
ATOM 1307 C CA . ALA A 1 177 ? 1.060 -15.389 -2.352 1.00 98.56 177 ALA A CA 1
ATOM 1308 C C . ALA A 1 177 ? 0.408 -14.039 -2.671 1.00 98.56 177 ALA A C 1
ATOM 1310 O O . ALA A 1 177 ? 0.972 -13.248 -3.426 1.00 98.56 177 ALA A O 1
ATOM 1311 N N . ALA A 1 178 ? -0.747 -13.776 -2.062 1.00 98.25 178 ALA A N 1
ATOM 1312 C CA . ALA A 1 178 ? -1.417 -12.483 -2.103 1.00 98.25 178 ALA A CA 1
ATOM 1313 C C . ALA A 1 178 ? -0.854 -11.548 -1.026 1.00 98.25 178 ALA A C 1
ATOM 1315 O O . ALA A 1 178 ? -0.436 -12.015 0.039 1.00 98.25 178 ALA A O 1
ATOM 1316 N N . VAL A 1 179 ? -0.920 -10.234 -1.265 1.00 98.75 179 VAL A N 1
ATOM 1317 C CA . VAL A 1 179 ? -0.664 -9.208 -0.241 1.00 98.75 179 VAL A CA 1
ATOM 1318 C C . VAL A 1 179 ? -1.905 -8.325 -0.066 1.00 98.75 179 VAL A C 1
ATOM 1320 O O . VAL A 1 179 ? -1.997 -7.260 -0.676 1.00 98.75 179 VAL A O 1
ATOM 1323 N N . PRO A 1 180 ? -2.904 -8.771 0.718 1.00 98.75 180 PRO A N 1
ATOM 1324 C CA . PRO A 1 180 ? -4.040 -7.941 1.106 1.00 98.75 180 PRO A CA 1
ATOM 1325 C C . PRO A 1 180 ? -3.576 -6.716 1.894 1.00 98.75 180 PRO A C 1
ATOM 1327 O O . PRO A 1 180 ? -2.746 -6.834 2.796 1.00 98.75 180 PRO A O 1
ATOM 1330 N N . GLN A 1 181 ? -4.136 -5.554 1.579 1.00 98.88 181 GLN A N 1
ATOM 1331 C CA . GLN A 1 181 ? -3.793 -4.269 2.185 1.00 98.88 181 GLN A CA 1
ATOM 1332 C C . GLN A 1 181 ? -5.054 -3.587 2.720 1.00 98.88 181 GLN A C 1
ATOM 1334 O O . GLN A 1 181 ? -6.101 -3.603 2.069 1.00 98.88 181 GLN A O 1
ATOM 1339 N N . LEU A 1 182 ? -4.934 -2.964 3.891 1.00 98.88 182 LEU A N 1
ATOM 1340 C CA . LEU A 1 182 ? -5.981 -2.207 4.561 1.00 98.88 182 LEU A CA 1
ATOM 1341 C C . LEU A 1 182 ? -5.574 -0.740 4.694 1.00 98.88 182 LEU A C 1
ATOM 1343 O O . LEU A 1 182 ? -4.540 -0.416 5.284 1.00 98.88 182 LEU A O 1
ATOM 1347 N N . TYR A 1 183 ? -6.443 0.143 4.216 1.00 98.88 183 TYR A N 1
ATOM 1348 C CA . TYR A 1 183 ? -6.315 1.588 4.319 1.00 98.88 183 TYR A CA 1
ATOM 1349 C C . TYR A 1 183 ? -7.488 2.176 5.104 1.00 98.88 183 TYR A C 1
ATOM 1351 O O . TYR A 1 183 ? -8.624 1.713 4.982 1.00 98.88 183 TYR A O 1
ATOM 1359 N N . LEU A 1 184 ? -7.220 3.234 5.868 1.00 98.44 184 LEU A N 1
ATOM 1360 C CA . LEU A 1 184 ? -8.243 4.031 6.540 1.00 98.44 184 LEU A CA 1
ATOM 1361 C C . LEU A 1 184 ? -8.325 5.427 5.933 1.00 98.44 184 LEU A C 1
ATOM 1363 O O . LEU A 1 184 ? -7.296 6.059 5.712 1.00 98.44 184 LEU A O 1
ATOM 1367 N N . GLY A 1 185 ? -9.540 5.912 5.693 1.00 96.25 185 GLY A N 1
ATOM 1368 C CA . GLY A 1 185 ? -9.813 7.306 5.350 1.00 96.25 185 GLY A CA 1
ATOM 1369 C C . GLY A 1 185 ? -10.350 8.031 6.570 1.00 96.25 185 GLY A C 1
ATOM 1370 O O . GLY A 1 185 ? -11.470 7.755 7.007 1.00 96.25 185 GLY A O 1
ATOM 1371 N N . LEU A 1 186 ? -9.547 8.932 7.132 1.00 90.62 186 LEU A N 1
ATOM 1372 C CA . LEU A 1 186 ? -10.014 9.821 8.188 1.00 90.62 186 LEU A CA 1
ATOM 1373 C C . LEU A 1 186 ? -10.899 10.929 7.578 1.00 90.62 186 LEU A C 1
ATOM 1375 O O . LEU A 1 186 ? -10.722 11.286 6.407 1.00 90.62 186 LEU A O 1
ATOM 1379 N N . PRO A 1 187 ? -11.864 11.462 8.347 1.00 82.69 187 PRO A N 1
ATOM 1380 C CA . PRO A 1 187 ? -12.687 12.590 7.929 1.00 82.69 187 PRO A CA 1
ATOM 1381 C C . PRO A 1 187 ? -11.829 13.754 7.431 1.00 82.69 187 PRO A C 1
ATOM 1383 O O . PRO A 1 187 ? -10.881 14.155 8.100 1.00 82.69 187 PRO A O 1
ATOM 1386 N N . GLN A 1 188 ? -12.190 14.301 6.272 1.00 78.56 188 GLN A N 1
ATOM 1387 C CA . GLN A 1 188 ? -11.553 15.498 5.735 1.00 78.56 188 GLN A CA 1
ATOM 1388 C C . GLN A 1 188 ? -12.044 16.716 6.532 1.00 78.56 188 GLN A C 1
ATOM 1390 O O . GLN A 1 188 ? -13.260 16.842 6.728 1.00 78.56 188 GLN A O 1
ATOM 1395 N N . PRO A 1 189 ? -11.163 17.605 7.008 1.00 68.50 189 PRO A N 1
ATOM 1396 C CA . PRO A 1 189 ? -11.600 18.844 7.635 1.00 68.50 189 PRO A CA 1
ATOM 1397 C C . PRO A 1 189 ? -12.337 19.712 6.611 1.00 68.50 189 PRO A C 1
ATOM 1399 O O . PRO A 1 189 ? -12.026 19.732 5.422 1.00 68.50 189 PRO A O 1
ATOM 1402 N N . THR A 1 190 ? -13.390 20.386 7.068 1.00 59.69 190 THR A N 1
ATOM 1403 C CA . THR A 1 190 ? -14.359 21.060 6.189 1.00 59.69 190 THR A CA 1
ATOM 1404 C C . THR A 1 190 ? -14.161 22.571 6.092 1.00 59.69 190 THR A C 1
ATOM 1406 O O . THR A 1 190 ? -14.916 23.218 5.371 1.00 59.69 190 THR A O 1
ATOM 1409 N N . ALA A 1 191 ? -13.229 23.147 6.858 1.00 54.69 191 ALA A N 1
ATOM 1410 C CA . ALA A 1 191 ? -13.160 24.593 7.084 1.00 54.69 191 ALA A CA 1
ATOM 1411 C C . ALA A 1 191 ? -11.828 25.239 6.671 1.00 54.69 191 ALA A C 1
ATOM 1413 O O . ALA A 1 191 ? -11.865 26.338 6.124 1.00 54.69 191 ALA A O 1
ATOM 1414 N N . ASP A 1 192 ? -10.695 24.558 6.858 1.00 58.69 192 ASP A N 1
ATOM 1415 C CA . ASP A 1 192 ? -9.369 25.126 6.608 1.00 58.69 192 ASP A CA 1
ATOM 1416 C C . ASP A 1 192 ? -8.655 24.361 5.490 1.00 58.69 192 ASP A C 1
ATOM 1418 O O . ASP A 1 192 ? -8.400 23.164 5.605 1.00 58.69 192 ASP A O 1
ATOM 1422 N N . LEU A 1 193 ? -8.327 25.062 4.398 1.00 56.25 193 LEU A N 1
ATOM 1423 C CA . LEU A 1 193 ? -7.561 24.503 3.274 1.00 56.25 193 LEU A CA 1
ATOM 1424 C C . LEU A 1 193 ? -6.120 24.127 3.665 1.00 56.25 193 LEU A C 1
ATOM 1426 O O . LEU A 1 193 ? -5.476 23.392 2.924 1.00 56.25 193 LEU A O 1
ATOM 1430 N N . ASP A 1 194 ? -5.647 24.608 4.818 1.00 63.03 194 ASP A N 1
ATOM 1431 C CA . ASP A 1 194 ? -4.307 24.343 5.350 1.00 63.03 194 ASP A CA 1
ATOM 1432 C C . ASP A 1 194 ? -4.245 23.058 6.201 1.00 63.03 194 ASP A C 1
ATOM 1434 O O . ASP A 1 194 ? -3.158 22.562 6.493 1.00 63.03 194 ASP A O 1
ATOM 1438 N N . ASP A 1 195 ? -5.390 22.478 6.584 1.00 71.31 195 ASP A N 1
ATOM 1439 C CA . ASP A 1 195 ? -5.445 21.212 7.324 1.00 71.31 195 ASP A CA 1
ATOM 1440 C C . ASP A 1 195 ? -5.695 20.056 6.347 1.00 71.31 195 ASP A C 1
ATOM 1442 O O . ASP A 1 195 ? -6.784 19.508 6.225 1.00 71.31 195 ASP A O 1
ATOM 1446 N N . ILE A 1 196 ? -4.702 19.717 5.528 1.00 80.56 196 ILE A N 1
ATOM 1447 C CA . ILE A 1 196 ? -4.891 18.691 4.499 1.00 80.56 196 ILE A CA 1
ATOM 1448 C C . ILE A 1 196 ? -4.648 17.300 5.088 1.00 80.56 196 ILE A C 1
ATOM 1450 O O . ILE A 1 196 ? -3.539 16.970 5.514 1.00 80.56 196 ILE A O 1
ATOM 1454 N N . THR A 1 197 ? -5.663 16.435 5.037 1.00 87.62 197 THR A N 1
ATOM 1455 C CA . THR A 1 197 ? -5.527 15.026 5.425 1.00 87.62 197 THR A CA 1
ATOM 1456 C C . THR A 1 197 ? -5.583 14.109 4.197 1.00 87.62 197 THR A C 1
ATOM 1458 O O . THR A 1 197 ? -6.382 14.338 3.287 1.00 87.62 197 THR A O 1
ATOM 1461 N N . PRO A 1 198 ? -4.745 13.060 4.106 1.00 94.50 198 PRO A N 1
ATOM 1462 C CA . PRO A 1 198 ? -4.791 12.139 2.977 1.00 94.50 198 PRO A CA 1
ATOM 1463 C C . PRO A 1 198 ? -6.170 11.488 2.816 1.00 94.50 198 PRO A C 1
ATOM 1465 O O . PRO A 1 198 ? -6.826 11.154 3.802 1.00 94.50 198 PRO A O 1
ATOM 1468 N N . VAL A 1 199 ? -6.571 11.212 1.570 1.00 95.50 199 VAL A N 1
ATOM 1469 C CA . VAL A 1 199 ? -7.838 10.513 1.259 1.00 95.50 199 VAL A CA 1
ATOM 1470 C C . VAL A 1 199 ? -7.926 9.173 1.990 1.00 95.50 199 VAL A C 1
ATOM 1472 O O . VAL A 1 199 ? -8.982 8.787 2.491 1.00 95.50 199 VAL A O 1
ATOM 1475 N N . LYS A 1 200 ? -6.800 8.456 2.045 1.00 97.31 200 LYS A N 1
ATOM 1476 C CA . LYS A 1 200 ? -6.641 7.212 2.792 1.00 97.31 200 LYS A CA 1
ATOM 1477 C C . LYS A 1 200 ? -5.174 6.943 3.112 1.00 97.31 200 LYS A C 1
ATOM 1479 O O . LYS A 1 200 ? -4.279 7.406 2.408 1.00 97.31 200 LYS A O 1
ATOM 1484 N N . VAL A 1 201 ? -4.927 6.174 4.167 1.00 98.25 201 VAL A N 1
ATOM 1485 C CA . VAL A 1 201 ? -3.588 5.825 4.657 1.00 98.25 201 VAL A CA 1
ATOM 1486 C C . VAL A 1 201 ? -3.504 4.344 5.010 1.00 98.25 201 VAL A C 1
ATOM 1488 O O . VAL A 1 201 ? -4.405 3.813 5.654 1.00 98.25 201 VAL A O 1
ATOM 1491 N N . LEU A 1 202 ? -2.420 3.678 4.604 1.00 98.75 202 LEU A N 1
ATOM 1492 C CA . LEU A 1 202 ? -2.169 2.272 4.938 1.00 98.75 202 LEU A CA 1
ATOM 1493 C C . LEU A 1 202 ? -2.124 2.089 6.465 1.00 98.75 202 LEU A C 1
ATOM 1495 O O . LEU A 1 202 ? -1.510 2.896 7.176 1.00 98.75 202 LEU A O 1
ATOM 1499 N N . ARG A 1 203 ? -2.775 1.031 6.954 1.00 98.56 203 ARG A N 1
ATOM 1500 C CA . ARG A 1 203 ? -2.800 0.626 8.370 1.00 98.56 203 ARG A CA 1
ATOM 1501 C C . ARG A 1 203 ? -2.544 -0.850 8.611 1.00 98.56 203 ARG A C 1
ATOM 1503 O O . ARG A 1 203 ? -2.140 -1.207 9.705 1.00 98.56 203 ARG A O 1
ATOM 1510 N N . GLY A 1 204 ? -2.715 -1.695 7.603 1.00 98.19 204 GLY A N 1
ATOM 1511 C CA . GLY A 1 204 ? -2.407 -3.111 7.736 1.00 98.19 204 GLY A CA 1
ATOM 1512 C C . GLY A 1 204 ? -2.095 -3.737 6.394 1.00 98.19 204 GLY A C 1
ATOM 1513 O O . GLY A 1 204 ? -2.596 -3.299 5.361 1.00 98.19 204 GLY A O 1
ATOM 1514 N N . PHE A 1 205 ? -1.261 -4.763 6.412 1.00 98.56 205 PHE A N 1
ATOM 1515 C CA . PHE A 1 205 ? -1.080 -5.668 5.290 1.00 98.56 205 PHE A CA 1
ATOM 1516 C C . PHE A 1 205 ? -0.644 -7.030 5.824 1.00 98.56 205 PHE A C 1
ATOM 1518 O O . PHE A 1 205 ? 0.006 -7.120 6.864 1.00 98.56 205 PHE A O 1
ATOM 1525 N N . GLU A 1 206 ? -0.977 -8.083 5.093 1.00 96.31 206 GLU A N 1
ATOM 1526 C CA . GLU A 1 206 ? -0.523 -9.443 5.378 1.00 96.31 206 GLU A CA 1
ATOM 1527 C C . GLU A 1 206 ? 0.001 -10.079 4.095 1.00 96.31 206 GLU A C 1
ATOM 1529 O O . GLU A 1 206 ? -0.310 -9.621 2.999 1.00 96.31 206 GLU A O 1
ATOM 1534 N N . LYS A 1 207 ? 0.791 -11.149 4.212 1.00 98.00 207 LYS A N 1
ATOM 1535 C CA . LYS A 1 207 ? 1.194 -11.963 3.063 1.00 98.00 207 LYS A CA 1
ATOM 1536 C C . LYS A 1 207 ? 0.689 -13.382 3.252 1.00 98.00 207 LYS A C 1
ATOM 1538 O O . LYS A 1 207 ? 1.087 -14.057 4.197 1.00 98.00 207 LYS A O 1
ATOM 1543 N N . ILE A 1 208 ? -0.177 -13.827 2.347 1.00 98.25 208 ILE A N 1
ATOM 1544 C CA . ILE A 1 208 ? -0.914 -15.085 2.487 1.00 98.25 208 ILE A CA 1
ATOM 1545 C C . ILE A 1 208 ? -0.639 -15.963 1.274 1.00 98.25 208 ILE A C 1
ATOM 1547 O O . ILE A 1 208 ? -0.989 -15.601 0.153 1.00 98.25 208 ILE A O 1
ATOM 1551 N N . TYR A 1 209 ? -0.022 -17.121 1.500 1.00 98.62 209 TYR A N 1
ATOM 1552 C CA . TYR A 1 209 ? 0.149 -18.146 0.473 1.00 98.62 209 TYR A CA 1
ATOM 1553 C C . TYR A 1 209 ? -1.132 -18.967 0.314 1.00 98.62 209 TYR A C 1
ATOM 1555 O O . TYR A 1 209 ? -1.707 -19.412 1.307 1.00 98.62 209 TYR A O 1
ATOM 1563 N N . LEU A 1 210 ? -1.561 -19.181 -0.928 1.00 98.69 210 LEU A N 1
ATOM 1564 C CA . LEU A 1 210 ? -2.771 -19.920 -1.267 1.00 98.69 210 LEU A CA 1
ATOM 1565 C C . LEU A 1 210 ? -2.523 -20.851 -2.455 1.00 98.69 210 LEU A C 1
ATOM 1567 O O . LEU A 1 210 ? -2.096 -20.414 -3.530 1.00 98.69 210 LEU A O 1
ATOM 1571 N N . GLU A 1 211 ? -2.884 -22.120 -2.279 1.00 98.75 211 GLU A N 1
ATOM 1572 C CA . GLU A 1 211 ? -3.061 -23.062 -3.386 1.00 98.75 211 GLU A CA 1
ATOM 1573 C C . GLU A 1 211 ? -4.159 -22.577 -4.347 1.00 98.75 211 GLU A C 1
ATOM 1575 O O . GLU A 1 211 ? -5.016 -21.769 -3.976 1.00 98.75 211 GLU A O 1
ATOM 1580 N N . ALA A 1 212 ? -4.156 -23.070 -5.587 1.00 98.62 212 ALA A N 1
ATOM 1581 C CA . ALA A 1 212 ? -5.199 -22.743 -6.560 1.00 98.62 212 ALA A CA 1
ATOM 1582 C C . ALA A 1 212 ? -6.593 -23.133 -6.026 1.00 98.62 212 ALA A C 1
ATOM 1584 O O . ALA A 1 212 ? -6.801 -24.254 -5.561 1.00 98.62 212 ALA A O 1
ATOM 1585 N N . GLY A 1 213 ? -7.550 -22.201 -6.074 1.00 98.56 213 GLY A N 1
ATOM 1586 C CA . GLY A 1 213 ? -8.907 -22.391 -5.552 1.00 98.56 213 GLY A CA 1
ATOM 1587 C C . GLY A 1 213 ? -9.044 -22.304 -4.027 1.00 98.56 213 GLY A C 1
ATOM 1588 O O . GLY A 1 213 ? -10.167 -22.368 -3.527 1.00 98.56 213 GLY A O 1
ATOM 1589 N N . ALA A 1 214 ? -7.948 -22.157 -3.275 1.00 98.75 214 ALA A N 1
ATOM 1590 C CA . ALA A 1 214 ? -8.002 -22.022 -1.823 1.00 98.75 214 ALA A CA 1
ATOM 1591 C C . ALA A 1 214 ? -8.373 -20.597 -1.385 1.00 98.75 214 ALA A C 1
ATOM 1593 O O . ALA A 1 214 ? -8.092 -19.611 -2.075 1.00 98.75 214 ALA A O 1
ATOM 1594 N N . SER A 1 215 ? -8.947 -20.497 -0.185 1.00 98.81 215 SER A N 1
ATOM 1595 C CA . SER A 1 215 ? -9.300 -19.237 0.471 1.00 98.81 215 SER A CA 1
ATOM 1596 C C . SER A 1 215 ? -8.734 -19.177 1.886 1.00 98.81 215 SER A C 1
ATOM 1598 O O . SER A 1 215 ? -8.632 -20.199 2.565 1.00 98.81 215 SER A O 1
ATOM 1600 N N . ALA A 1 216 ? -8.429 -17.971 2.353 1.00 98.62 216 ALA A N 1
ATOM 1601 C CA . ALA A 1 216 ? -8.074 -17.683 3.739 1.00 98.62 216 ALA A CA 1
ATOM 1602 C C . ALA A 1 216 ? -8.675 -16.345 4.184 1.00 98.62 216 ALA A C 1
ATOM 1604 O O . ALA A 1 216 ? -9.137 -15.550 3.366 1.00 98.62 216 ALA A O 1
ATOM 1605 N N . THR A 1 217 ? -8.663 -16.091 5.489 1.00 98.62 217 THR A N 1
ATOM 1606 C CA . THR A 1 217 ? -9.089 -14.811 6.061 1.00 98.62 217 THR A CA 1
ATOM 1607 C C . THR A 1 217 ? -7.864 -13.949 6.334 1.00 98.62 217 THR A C 1
ATOM 1609 O O . THR A 1 217 ? -7.029 -14.333 7.147 1.00 98.62 217 THR A O 1
ATOM 1612 N N . ALA A 1 218 ? -7.779 -12.790 5.682 1.00 98.38 218 ALA A N 1
ATOM 1613 C CA . ALA A 1 218 ? -6.853 -11.730 6.063 1.00 98.38 218 ALA A CA 1
ATOM 1614 C C . ALA A 1 218 ? -7.394 -11.011 7.302 1.00 98.38 218 ALA A C 1
ATOM 1616 O O . ALA A 1 218 ? -8.590 -10.701 7.349 1.00 98.38 218 ALA A O 1
ATOM 1617 N N . THR A 1 219 ? -6.534 -10.761 8.286 1.00 98.50 219 THR A N 1
ATOM 1618 C CA . THR A 1 219 ? -6.907 -10.132 9.559 1.00 98.50 219 THR A CA 1
ATOM 1619 C C . THR A 1 219 ? -6.048 -8.903 9.815 1.00 98.50 219 THR A C 1
ATOM 1621 O O . THR A 1 219 ? -4.830 -8.945 9.732 1.00 98.50 219 THR A O 1
ATOM 1624 N N . PHE A 1 220 ? -6.686 -7.788 10.149 1.00 98.44 220 PHE A N 1
ATOM 1625 C CA . PHE A 1 220 ? -6.018 -6.522 10.412 1.00 98.44 220 PHE A CA 1
ATOM 1626 C C . PHE A 1 220 ? -6.460 -5.997 11.774 1.00 98.44 220 PHE A C 1
ATOM 1628 O O . PHE A 1 220 ? -7.612 -5.597 11.963 1.00 98.44 220 PHE A O 1
ATOM 1635 N N . GLU A 1 221 ? -5.543 -6.008 12.732 1.00 98.00 221 GLU A N 1
ATOM 1636 C CA . GLU A 1 221 ? -5.747 -5.393 14.039 1.00 98.00 221 GLU A CA 1
ATOM 1637 C C . GLU A 1 221 ? -5.464 -3.893 13.934 1.00 98.00 221 GLU A C 1
ATOM 1639 O O . GLU A 1 221 ? -4.385 -3.488 13.512 1.00 98.00 221 GLU A O 1
ATOM 1644 N N . LEU A 1 222 ? -6.451 -3.070 14.283 1.00 98.12 222 LEU A N 1
ATOM 1645 C CA . LEU A 1 222 ? -6.327 -1.619 14.315 1.00 98.12 222 LEU A CA 1
ATOM 1646 C C . LEU A 1 222 ? -6.150 -1.171 15.760 1.00 98.12 222 LEU A C 1
ATOM 1648 O O . LEU A 1 222 ? -7.042 -1.341 16.600 1.00 98.12 222 LEU A O 1
ATOM 1652 N N . MET A 1 223 ? -4.999 -0.573 16.033 1.00 97.50 223 MET A N 1
ATOM 1653 C CA . MET A 1 223 ? -4.670 0.011 17.322 1.00 97.50 223 MET A CA 1
ATOM 1654 C C . MET A 1 223 ? -5.365 1.362 17.495 1.00 97.50 223 MET A C 1
ATOM 1656 O O . MET A 1 223 ? -5.742 2.018 16.522 1.00 97.50 223 MET A O 1
ATOM 1660 N N . ARG A 1 224 ? -5.502 1.831 18.741 1.00 96.69 224 ARG A N 1
ATOM 1661 C CA . ARG A 1 224 ? -6.040 3.172 19.032 1.00 96.69 224 ARG A CA 1
ATOM 1662 C C . ARG A 1 224 ? -5.347 4.247 18.194 1.00 96.69 224 ARG A C 1
ATOM 1664 O O . ARG A 1 224 ? -6.023 5.085 17.609 1.00 96.69 224 ARG A O 1
ATOM 1671 N N . ARG A 1 225 ? -4.017 4.189 18.090 1.00 97.00 225 ARG A N 1
ATOM 1672 C CA . ARG A 1 225 ? -3.213 5.118 17.287 1.00 97.00 225 ARG A CA 1
ATOM 1673 C C . ARG A 1 225 ? -3.589 5.118 15.806 1.00 97.00 225 ARG A C 1
ATOM 1675 O O . ARG A 1 225 ? -3.543 6.171 15.178 1.00 97.00 225 ARG A O 1
ATOM 1682 N N . ASP A 1 226 ? -3.958 3.969 15.246 1.00 97.31 226 ASP A N 1
ATOM 1683 C CA . ASP A 1 226 ? -4.248 3.836 13.815 1.00 97.31 226 ASP A CA 1
ATOM 1684 C C . ASP A 1 226 ? -5.471 4.648 13.392 1.00 97.31 226 ASP A C 1
ATOM 1686 O O . ASP A 1 226 ? -5.527 5.128 12.256 1.00 97.31 226 ASP A O 1
ATOM 1690 N N . ILE A 1 227 ? -6.410 4.830 14.321 1.00 95.69 227 ILE A N 1
ATOM 1691 C CA . ILE A 1 227 ? -7.663 5.567 14.141 1.00 95.69 227 ILE A CA 1
ATOM 1692 C C . ILE A 1 227 ? -7.628 6.972 14.768 1.00 95.69 227 ILE A C 1
ATOM 1694 O O . ILE A 1 227 ? -8.658 7.645 14.826 1.00 95.69 227 ILE A O 1
ATOM 1698 N N . SER A 1 228 ? -6.461 7.411 15.247 1.00 95.06 228 SER A N 1
ATOM 1699 C CA . SER A 1 228 ? -6.242 8.737 15.830 1.00 95.06 228 SER A CA 1
ATOM 1700 C C . SER A 1 228 ? -5.542 9.691 14.860 1.00 95.06 228 SER A C 1
ATOM 1702 O O . SER A 1 228 ? -4.839 9.278 13.936 1.00 95.06 228 SER A O 1
ATOM 1704 N N . TYR A 1 229 ? -5.688 10.986 15.130 1.00 92.62 229 TYR A N 1
ATOM 1705 C CA . TYR A 1 229 ? -4.856 12.058 14.586 1.00 92.62 229 TYR A CA 1
ATOM 1706 C C . TYR A 1 229 ? -4.168 12.808 15.736 1.00 92.62 229 TYR A C 1
ATOM 1708 O O . TYR A 1 229 ? -4.544 12.650 16.898 1.00 92.62 229 TYR A O 1
ATOM 1716 N N . TRP A 1 230 ? -3.134 13.584 15.423 1.00 92.75 230 TRP A N 1
ATOM 1717 C CA . TRP A 1 230 ? -2.461 14.431 16.405 1.00 92.75 230 TRP A CA 1
ATOM 1718 C C . TRP A 1 230 ? -3.184 15.776 16.510 1.00 92.75 230 TRP A C 1
ATOM 1720 O O . TRP A 1 230 ? -3.206 16.524 15.534 1.00 92.75 230 TRP A O 1
ATOM 1730 N N . ASP A 1 231 ? -3.767 16.086 17.669 1.00 90.88 231 ASP A N 1
ATOM 1731 C CA . ASP A 1 231 ? -4.336 17.409 17.934 1.00 90.88 231 ASP A CA 1
ATOM 1732 C C . ASP A 1 231 ? -3.251 18.350 18.466 1.00 90.88 231 ASP A C 1
ATOM 1734 O O . ASP A 1 231 ? -2.669 18.134 19.532 1.00 90.88 231 ASP A O 1
ATOM 1738 N N . ILE A 1 232 ? -2.990 19.426 17.727 1.00 91.31 232 ILE A N 1
ATOM 1739 C CA . ILE A 1 232 ? -1.968 20.409 18.088 1.00 91.31 232 ILE A CA 1
ATOM 1740 C C . ILE A 1 232 ? -2.376 21.268 19.287 1.00 91.31 232 ILE A C 1
ATOM 1742 O O . ILE A 1 232 ? -1.496 21.803 19.960 1.00 91.31 232 ILE A O 1
ATOM 1746 N N . ILE A 1 233 ? -3.674 21.412 19.573 1.00 91.12 233 ILE A N 1
ATOM 1747 C CA . ILE A 1 233 ? -4.142 22.232 20.695 1.00 91.12 233 ILE A CA 1
ATOM 1748 C C . ILE A 1 233 ? -3.955 21.458 21.997 1.00 91.12 233 ILE A C 1
ATOM 1750 O O . ILE A 1 233 ? -3.343 21.973 22.935 1.00 91.12 233 ILE A O 1
ATOM 1754 N N . SER A 1 234 ? -4.439 20.213 22.057 1.00 92.12 234 SER A N 1
ATOM 1755 C CA . SER A 1 234 ? -4.254 19.361 23.232 1.00 92.12 234 SER A CA 1
ATOM 1756 C C . SER A 1 234 ? -2.854 18.754 23.339 1.00 92.12 234 SER A C 1
ATOM 1758 O O . SER A 1 234 ? -2.512 18.258 24.410 1.00 92.12 234 SER A O 1
ATOM 1760 N N . GLN A 1 235 ? -2.063 18.773 22.257 1.00 94.38 235 GLN A N 1
ATOM 1761 C CA . GLN A 1 235 ? -0.773 18.077 22.147 1.00 94.38 235 GLN A CA 1
ATOM 1762 C C . GLN A 1 235 ? -0.902 16.580 22.481 1.00 94.38 235 GLN A C 1
ATOM 1764 O O . GLN A 1 235 ? -0.114 16.033 23.256 1.00 94.38 235 GLN A O 1
ATOM 1769 N N . ASP A 1 236 ? -1.928 15.925 21.927 1.00 94.88 236 ASP A N 1
ATOM 1770 C CA . ASP A 1 236 ? -2.207 14.506 22.176 1.00 94.88 236 ASP A CA 1
ATOM 1771 C C . ASP A 1 236 ? -2.778 13.807 20.933 1.00 94.88 236 ASP A C 1
ATOM 1773 O O . ASP A 1 236 ? -3.248 14.436 19.984 1.00 94.88 236 ASP A O 1
ATOM 1777 N N . TRP A 1 237 ? -2.754 12.477 20.950 1.00 95.44 237 TRP A N 1
ATOM 1778 C CA . TRP A 1 237 ? -3.444 11.651 19.968 1.00 95.44 237 TRP A CA 1
ATOM 1779 C C . TRP A 1 237 ? -4.927 11.545 20.319 1.00 95.44 237 TRP A C 1
ATOM 1781 O O . TRP A 1 237 ? -5.303 11.017 21.369 1.00 95.44 237 TRP A O 1
ATOM 1791 N N . VAL A 1 238 ? -5.774 11.998 19.400 1.00 94.19 238 VAL A N 1
ATOM 1792 C CA . VAL A 1 238 ? -7.222 12.076 19.585 1.00 94.19 238 VAL A CA 1
ATOM 1793 C C . VAL A 1 238 ? -7.922 11.230 18.526 1.00 94.19 238 VAL A C 1
ATOM 1795 O O . VAL A 1 238 ? -7.585 11.256 17.343 1.00 94.19 238 VAL A O 1
ATOM 1798 N N . ILE A 1 239 ? -8.910 10.446 18.949 1.00 93.50 239 ILE A N 1
ATOM 1799 C CA . ILE A 1 239 ? -9.892 9.826 18.059 1.00 93.50 239 ILE A CA 1
ATOM 1800 C C . ILE A 1 239 ? -10.974 10.864 17.750 1.00 93.50 239 ILE A C 1
ATOM 1802 O O . ILE A 1 239 ? -11.639 11.362 18.660 1.00 93.50 239 ILE A O 1
ATOM 1806 N N . GLY A 1 240 ? -11.184 11.161 16.467 1.00 89.00 240 GLY A N 1
ATOM 1807 C CA . GLY A 1 240 ? -12.277 12.030 16.026 1.00 89.00 240 GLY A CA 1
ATOM 1808 C C . GLY A 1 240 ? -13.657 11.381 16.197 1.00 89.00 240 GLY A C 1
ATOM 1809 O O . GLY A 1 240 ? -13.804 10.165 16.102 1.00 89.00 240 GLY A O 1
ATOM 1810 N N . ALA A 1 241 ? -14.694 12.195 16.409 1.00 86.12 241 ALA A N 1
ATOM 1811 C CA . ALA A 1 241 ? -16.078 11.713 16.541 1.00 86.12 241 ALA A CA 1
ATOM 1812 C C . ALA A 1 241 ? -16.731 11.311 15.203 1.00 86.12 241 ALA A C 1
ATOM 1814 O O . ALA A 1 241 ? -17.798 10.700 15.185 1.00 86.12 241 ALA A O 1
ATOM 1815 N N . SER A 1 242 ? -16.110 11.674 14.084 1.00 88.69 242 SER A N 1
ATOM 1816 C CA . SER A 1 242 ? -16.638 11.451 12.741 1.00 88.69 242 SER A CA 1
ATOM 1817 C C . SER A 1 242 ? -16.341 10.037 12.222 1.00 88.69 242 SER A C 1
ATOM 1819 O O . SER A 1 242 ? -15.452 9.338 12.705 1.00 88.69 242 SER A O 1
ATOM 1821 N N . THR A 1 243 ? -17.105 9.611 11.216 1.00 93.44 243 THR A N 1
ATOM 1822 C CA . THR A 1 243 ? -16.981 8.290 10.585 1.00 93.44 243 THR A CA 1
ATOM 1823 C C . THR A 1 243 ? -15.622 8.097 9.912 1.00 93.44 243 THR A C 1
ATOM 1825 O O . THR A 1 243 ? -15.190 8.942 9.131 1.00 93.44 243 THR A O 1
ATOM 1828 N N . ILE A 1 244 ? -14.993 6.947 10.159 1.00 95.75 244 ILE A N 1
ATOM 1829 C CA . ILE A 1 244 ? -13.760 6.508 9.499 1.00 95.75 244 ILE A CA 1
ATOM 1830 C C . ILE A 1 244 ? -14.119 5.541 8.370 1.00 95.75 244 ILE A C 1
ATOM 1832 O O . ILE A 1 244 ? -14.849 4.569 8.580 1.00 95.75 244 ILE A O 1
ATOM 1836 N N . GLY A 1 245 ? -13.604 5.808 7.170 1.00 97.50 245 GLY A N 1
ATOM 1837 C CA . GLY A 1 245 ? -13.713 4.910 6.022 1.00 97.50 245 GLY A CA 1
ATOM 1838 C C . GLY A 1 245 ? -12.682 3.785 6.086 1.00 97.50 245 GLY A C 1
ATOM 1839 O O . GLY A 1 245 ? -11.538 4.008 6.472 1.00 97.50 245 GLY A O 1
ATOM 1840 N N . VAL A 1 246 ? -13.077 2.584 5.675 1.00 98.56 246 VAL A N 1
ATOM 1841 C CA . VAL A 1 246 ? -12.237 1.385 5.593 1.00 98.56 246 VAL A CA 1
ATOM 1842 C C . VAL A 1 246 ? -12.173 0.935 4.141 1.00 98.56 246 VAL A C 1
ATOM 1844 O O . VAL A 1 246 ? -13.211 0.745 3.509 1.00 98.56 246 VAL A O 1
ATOM 1847 N N . PHE A 1 247 ? -10.965 0.740 3.618 1.00 98.69 247 PHE A N 1
ATOM 1848 C CA . PHE A 1 247 ? -10.718 0.330 2.238 1.00 98.69 247 PHE A CA 1
ATOM 1849 C C . PHE A 1 247 ? -9.757 -0.858 2.239 1.00 98.69 247 PHE A C 1
ATOM 1851 O O . PHE A 1 247 ? -8.612 -0.726 2.666 1.00 98.69 247 PHE A O 1
ATOM 1858 N N . ALA A 1 248 ? -10.213 -2.017 1.773 1.00 98.75 248 ALA A N 1
ATOM 1859 C CA . ALA A 1 248 ? -9.409 -3.227 1.668 1.00 98.75 248 ALA A CA 1
ATOM 1860 C C . ALA A 1 248 ? -9.224 -3.615 0.196 1.00 98.75 248 ALA A C 1
ATOM 1862 O O . ALA A 1 248 ? -10.168 -3.566 -0.600 1.00 98.75 248 ALA A O 1
ATOM 1863 N N . GLY A 1 249 ? -8.004 -3.984 -0.178 1.00 98.62 249 GLY A N 1
ATOM 1864 C CA . GLY A 1 249 ? -7.634 -4.220 -1.569 1.00 98.62 249 GLY A CA 1
ATOM 1865 C C . GLY A 1 249 ? -6.299 -4.935 -1.731 1.00 98.62 249 GLY A C 1
ATOM 1866 O O . GLY A 1 249 ? -5.753 -5.465 -0.763 1.00 98.62 249 GLY A O 1
ATOM 1867 N N . PHE A 1 250 ? -5.783 -4.949 -2.960 1.00 98.69 250 PHE A N 1
ATOM 1868 C CA . PHE A 1 250 ? -4.462 -5.508 -3.286 1.00 98.69 250 PHE A CA 1
ATOM 1869 C C . PHE A 1 250 ? -3.416 -4.438 -3.628 1.00 98.69 250 PHE A C 1
ATOM 1871 O O . PHE A 1 250 ? -2.242 -4.761 -3.758 1.00 98.69 250 PHE A O 1
ATOM 1878 N N . SER A 1 251 ? -3.822 -3.171 -3.730 1.00 98.88 251 SER A N 1
ATOM 1879 C CA . SER A 1 251 ? -2.943 -2.002 -3.840 1.00 98.88 251 SER A CA 1
ATOM 1880 C C . SER A 1 251 ? -3.666 -0.755 -3.317 1.00 98.88 251 SER A C 1
ATOM 1882 O O . SER A 1 251 ? -4.836 -0.826 -2.926 1.00 98.88 251 SER A O 1
ATOM 1884 N N . SER A 1 252 ? -3.011 0.410 -3.334 1.00 98.75 252 SER A N 1
ATOM 1885 C CA . SER A 1 252 ? -3.656 1.675 -2.955 1.00 98.75 252 SER A CA 1
ATOM 1886 C C . SER A 1 252 ? -4.782 2.105 -3.904 1.00 98.75 252 SER A C 1
ATOM 1888 O O . SER A 1 252 ? -5.616 2.928 -3.519 1.00 98.75 252 SER A O 1
ATOM 1890 N N . ARG A 1 253 ? -4.856 1.558 -5.125 1.00 98.50 253 ARG A N 1
ATOM 1891 C CA . ARG A 1 253 ? -5.903 1.884 -6.112 1.00 98.50 253 ARG A CA 1
ATOM 1892 C C . ARG A 1 253 ? -6.740 0.687 -6.555 1.00 98.50 253 ARG A C 1
ATOM 1894 O O . ARG A 1 253 ? -7.834 0.895 -7.072 1.00 98.50 253 ARG A O 1
ATOM 1901 N N . ASP A 1 254 ? -6.311 -0.538 -6.266 1.00 98.31 254 ASP A N 1
ATOM 1902 C CA . ASP A 1 254 ? -7.107 -1.754 -6.438 1.00 98.31 254 ASP A CA 1
ATOM 1903 C C . ASP A 1 254 ? -7.889 -2.101 -5.161 1.00 98.31 254 ASP A C 1
ATOM 1905 O O . ASP A 1 254 ? -7.592 -3.069 -4.452 1.00 98.31 254 ASP A O 1
ATOM 1909 N N . ILE A 1 255 ? -8.885 -1.269 -4.843 1.00 98.25 255 ILE A N 1
ATOM 1910 C CA . ILE A 1 255 ? -9.764 -1.455 -3.683 1.00 98.25 255 ILE A CA 1
ATOM 1911 C C . ILE A 1 255 ? -10.908 -2.404 -4.049 1.00 98.25 255 ILE A C 1
ATOM 1913 O O . ILE A 1 255 ? -11.687 -2.146 -4.965 1.00 98.25 255 ILE A O 1
ATOM 1917 N N . ARG A 1 256 ? -11.029 -3.503 -3.302 1.00 97.94 256 ARG A N 1
ATOM 1918 C CA . ARG A 1 256 ? -11.969 -4.600 -3.577 1.00 97.94 256 ARG A CA 1
ATOM 1919 C C . ARG A 1 256 ? -13.162 -4.629 -2.633 1.00 97.94 256 ARG A C 1
ATOM 1921 O O . ARG A 1 256 ? -14.220 -5.128 -3.007 1.00 97.94 256 ARG A O 1
ATOM 1928 N N . ALA A 1 257 ? -12.998 -4.106 -1.424 1.00 96.94 257 ALA A N 1
ATOM 1929 C CA . ALA A 1 257 ? -14.063 -4.010 -0.443 1.00 96.94 257 ALA A CA 1
ATOM 1930 C C . ALA A 1 257 ? -13.929 -2.728 0.377 1.00 96.94 257 ALA A C 1
ATOM 1932 O O . ALA A 1 257 ? -12.824 -2.283 0.692 1.00 96.94 257 ALA A O 1
ATOM 1933 N N . THR A 1 258 ? -15.065 -2.147 0.744 1.00 98.12 258 THR A N 1
ATOM 1934 C CA . THR A 1 258 ? -15.123 -0.945 1.570 1.00 98.12 258 THR A CA 1
ATOM 1935 C C . THR A 1 258 ? -16.101 -1.126 2.722 1.00 98.12 258 THR A C 1
ATOM 1937 O O . THR A 1 258 ? -17.013 -1.952 2.681 1.00 98.12 258 THR A O 1
ATOM 1940 N N . GLY A 1 259 ? -15.890 -0.352 3.776 1.00 97.50 259 GLY A N 1
ATOM 1941 C CA . GLY A 1 259 ? -16.751 -0.289 4.946 1.00 97.50 259 GLY A CA 1
ATOM 1942 C C . GLY A 1 259 ? -16.500 1.004 5.706 1.00 97.50 259 GLY A C 1
ATOM 1943 O O . GLY A 1 259 ? -15.736 1.862 5.264 1.00 97.50 259 GLY A O 1
ATOM 1944 N N . SER A 1 260 ? -17.138 1.159 6.855 1.00 97.25 260 SER A N 1
ATOM 1945 C CA . SER A 1 260 ? -16.889 2.293 7.737 1.00 97.25 260 SER A CA 1
ATOM 1946 C C . SER A 1 260 ? -17.345 1.992 9.158 1.00 97.25 260 SER A C 1
ATOM 1948 O O . SER A 1 260 ? -18.116 1.060 9.397 1.00 97.25 260 SER A O 1
ATOM 1950 N N . PHE A 1 261 ? -16.854 2.778 10.110 1.00 94.69 261 PHE A N 1
ATOM 1951 C CA . PHE A 1 261 ? -17.307 2.752 11.497 1.00 94.69 261 PHE A CA 1
ATOM 1952 C C . PHE A 1 261 ? -17.180 4.140 12.128 1.00 94.69 261 PHE A C 1
ATOM 1954 O O . PHE A 1 261 ? -16.382 4.969 11.690 1.00 94.69 261 PHE A O 1
ATOM 1961 N N . THR A 1 262 ? -17.969 4.395 13.169 1.00 93.69 262 THR A N 1
ATOM 1962 C CA . THR A 1 262 ? -17.876 5.609 13.988 1.00 93.69 262 THR A CA 1
ATOM 1963 C C . THR A 1 262 ? -17.263 5.221 15.335 1.00 93.69 262 THR A C 1
ATOM 1965 O O . THR A 1 262 ? -17.910 4.485 16.083 1.00 93.69 262 THR A O 1
ATOM 1968 N N . PRO A 1 263 ? -16.024 5.651 15.645 1.00 90.44 263 PRO A N 1
ATOM 1969 C CA . PRO A 1 263 ? -15.296 5.162 16.818 1.00 90.44 263 PRO A CA 1
ATOM 1970 C C . PRO A 1 263 ? -15.917 5.540 18.163 1.00 90.44 263 PRO A C 1
ATOM 1972 O O . PRO A 1 263 ? -15.856 4.774 19.123 1.00 90.44 263 PRO A O 1
ATOM 1975 N N . LEU A 1 264 ? -16.473 6.749 18.244 1.00 87.88 264 LEU A N 1
ATOM 1976 C CA . LEU A 1 264 ? -17.041 7.291 19.469 1.00 87.88 264 LEU A CA 1
ATOM 1977 C C . LEU A 1 264 ? -18.561 7.164 19.404 1.00 87.88 264 LEU A C 1
ATOM 1979 O O . LEU A 1 264 ? -19.219 7.805 18.585 1.00 87.88 264 LEU A O 1
ATOM 1983 N N . SER A 1 265 ? -19.125 6.337 20.282 1.00 70.81 265 SER A N 1
ATOM 1984 C CA . SER A 1 265 ? -20.565 6.292 20.520 1.00 70.81 265 SER A CA 1
ATOM 1985 C C . SER A 1 265 ? -21.007 7.680 20.979 1.00 70.81 265 SER A C 1
ATOM 1987 O O . SER A 1 265 ? -20.522 8.163 22.002 1.00 70.81 265 SER A O 1
ATOM 1989 N N . GLY A 1 266 ? -21.893 8.340 20.229 1.00 55.03 266 GLY A N 1
ATOM 1990 C CA . GLY A 1 266 ? -22.377 9.671 20.588 1.00 55.03 266 GLY A CA 1
ATOM 1991 C C . GLY A 1 266 ? -22.853 9.700 22.040 1.00 55.03 266 GLY A C 1
ATOM 1992 O O . GLY A 1 266 ? -23.723 8.921 22.435 1.00 55.03 266 GLY A O 1
ATOM 1993 N N . THR A 1 267 ? -22.285 10.593 22.847 1.00 37.09 267 THR A N 1
ATOM 1994 C CA . THR A 1 267 ? -22.890 10.976 24.116 1.00 37.09 267 THR A CA 1
ATOM 1995 C C . THR A 1 267 ? -24.236 11.607 23.785 1.00 37.09 267 THR A C 1
ATOM 1997 O O . THR A 1 267 ? -24.321 12.737 23.310 1.00 37.09 267 THR A O 1
ATOM 2000 N N . GLY A 1 268 ? -25.311 10.845 23.978 1.00 32.34 268 GLY A N 1
ATOM 2001 C CA . GLY A 1 268 ? -26.657 11.389 23.937 1.00 32.34 268 GLY A CA 1
ATOM 2002 C C . GLY A 1 268 ? -26.749 12.548 24.926 1.00 32.34 268 GLY A C 1
ATOM 2003 O O . GLY A 1 268 ? -26.641 12.353 26.136 1.00 32.34 268 GLY A O 1
ATOM 2004 N N . SER A 1 269 ? -26.949 13.758 24.405 1.00 31.66 269 SER A N 1
ATOM 2005 C CA . SER A 1 269 ? -27.608 14.822 25.157 1.00 31.66 269 SER A CA 1
ATOM 2006 C C . SER A 1 269 ? -28.961 14.283 25.646 1.00 31.66 269 SER A C 1
ATOM 2008 O O . SER A 1 269 ? -29.639 13.561 24.914 1.00 31.66 269 SER A O 1
ATOM 2010 N N . GLY A 1 270 ? -29.297 14.551 26.908 1.00 33.66 270 GLY A N 1
ATOM 2011 C CA . GLY A 1 270 ? -30.313 13.834 27.681 1.00 33.66 270 GLY A CA 1
ATOM 2012 C C . GLY A 1 270 ? -31.687 13.659 27.020 1.00 33.66 270 GLY A C 1
ATOM 2013 O O . GLY A 1 270 ? -32.236 14.570 26.408 1.00 33.66 270 GLY A O 1
ATOM 2014 N N . GLY A 1 271 ? -32.279 12.483 27.237 1.00 26.62 271 GLY A N 1
ATOM 2015 C CA . GLY A 1 271 ? -33.656 12.163 26.866 1.00 26.62 271 GLY A CA 1
ATOM 2016 C C . GLY A 1 271 ? -34.013 10.727 27.249 1.00 26.62 271 GLY A C 1
ATOM 2017 O O . GLY A 1 271 ? -33.374 9.779 26.815 1.00 26.62 271 GLY A O 1
ATOM 2018 N N . ASN A 1 272 ? -35.005 10.582 28.119 1.00 33.78 272 ASN A N 1
ATOM 2019 C CA . ASN A 1 272 ? -35.471 9.348 28.750 1.00 33.78 272 ASN A CA 1
ATOM 2020 C C . ASN A 1 272 ? -36.106 8.350 27.747 1.00 33.78 272 ASN A C 1
ATOM 2022 O O . ASN A 1 272 ? -36.963 8.756 26.967 1.00 33.78 272 ASN A O 1
ATOM 2026 N N . GLY A 1 273 ? -35.788 7.050 27.866 1.00 27.31 273 GLY A N 1
ATOM 2027 C CA . GLY A 1 273 ? -36.673 5.940 27.466 1.00 27.31 273 GLY A CA 1
ATOM 2028 C C . GLY A 1 273 ? -36.295 5.085 26.239 1.00 27.31 273 GLY A C 1
ATOM 2029 O O . GLY A 1 273 ? -36.550 5.475 25.109 1.00 27.31 273 GLY A O 1
ATOM 2030 N N . GLY A 1 274 ? -35.868 3.836 26.494 1.00 25.39 274 GLY A N 1
ATOM 2031 C CA . GLY A 1 274 ? -36.306 2.653 25.729 1.00 25.39 274 GLY A CA 1
ATOM 2032 C C . GLY A 1 274 ? -35.392 2.077 24.631 1.00 25.39 274 GLY A C 1
ATOM 2033 O O . GLY A 1 274 ? -35.304 2.623 23.541 1.00 25.39 274 GLY A O 1
ATOM 2034 N N . GLY A 1 275 ? -34.868 0.866 24.878 1.00 23.73 275 GLY A N 1
ATOM 2035 C CA . GLY A 1 275 ? -34.616 -0.153 23.843 1.00 23.73 275 GLY A CA 1
ATOM 2036 C C . GLY A 1 275 ? -33.208 -0.213 23.239 1.00 23.73 275 GLY A C 1
ATOM 2037 O O . GLY A 1 275 ? -32.938 0.400 22.213 1.00 23.73 275 GLY A O 1
ATOM 2038 N N . TYR A 1 276 ? -32.332 -1.045 23.809 1.00 29.19 276 TYR A N 1
ATOM 2039 C CA . TYR A 1 276 ? -31.070 -1.434 23.171 1.00 29.19 276 TYR A CA 1
ATOM 2040 C C . TYR A 1 276 ? -31.340 -2.358 21.974 1.00 29.19 276 TYR A C 1
ATOM 2042 O O . TYR A 1 276 ? -31.926 -3.428 22.137 1.00 29.19 276 TYR A O 1
ATOM 2050 N N . SER A 1 277 ? -30.872 -1.974 20.785 1.00 26.69 277 SER A N 1
ATOM 2051 C CA . SER A 1 277 ? -30.718 -2.876 19.641 1.00 26.69 277 SER A CA 1
ATOM 2052 C C . SER A 1 277 ? -29.270 -2.832 19.152 1.00 26.69 277 SER A C 1
ATOM 2054 O O . SER A 1 277 ? -28.668 -1.771 19.009 1.00 26.69 277 SER A O 1
ATOM 2056 N N . ASN A 1 278 ? -28.693 -4.023 18.999 1.00 30.34 278 ASN A N 1
ATOM 2057 C CA . ASN A 1 278 ? -27.309 -4.274 18.618 1.00 30.34 278 ASN A CA 1
ATOM 2058 C C . ASN A 1 278 ? -27.119 -3.891 17.138 1.00 30.34 278 ASN A C 1
ATOM 2060 O O . ASN A 1 278 ? -27.640 -4.573 16.255 1.00 30.34 278 ASN A O 1
ATOM 2064 N N . GLY A 1 279 ? -26.442 -2.772 16.872 1.00 26.38 279 GLY A N 1
ATOM 2065 C CA . GLY A 1 279 ? -26.234 -2.251 15.522 1.00 26.38 279 GLY A CA 1
ATOM 2066 C C . GLY A 1 279 ? -25.230 -3.097 14.744 1.00 26.38 279 GLY A C 1
ATOM 2067 O O . GLY A 1 279 ? -24.034 -3.060 15.011 1.00 26.38 279 GLY A O 1
ATOM 2068 N N . THR A 1 280 ? -25.716 -3.856 13.767 1.00 27.02 280 THR A N 1
ATOM 2069 C CA . THR A 1 280 ? -24.889 -4.495 12.740 1.00 27.02 280 THR A CA 1
ATOM 2070 C C . THR A 1 280 ? -24.363 -3.393 11.818 1.00 27.02 280 THR A C 1
ATOM 2072 O O . THR A 1 280 ? -25.153 -2.681 11.199 1.00 27.02 280 THR A O 1
ATOM 2075 N N . ALA A 1 281 ? -23.042 -3.212 11.744 1.00 37.09 281 ALA A N 1
ATOM 2076 C CA . ALA A 1 281 ? -22.438 -2.303 10.775 1.00 37.09 281 ALA A CA 1
ATOM 2077 C C . ALA A 1 281 ? -22.747 -2.816 9.357 1.00 37.09 281 ALA A C 1
ATOM 2079 O O . ALA A 1 281 ? -22.369 -3.927 8.987 1.00 37.09 281 ALA A O 1
ATOM 2080 N N . SER A 1 282 ? -23.493 -2.028 8.583 1.00 30.06 282 SER A N 1
ATOM 2081 C CA . SER A 1 282 ? -23.857 -2.348 7.203 1.00 30.06 282 SER A CA 1
ATOM 2082 C C . SER A 1 282 ? -22.651 -2.128 6.289 1.00 30.06 282 SER A C 1
ATOM 2084 O O . SER A 1 282 ? -22.334 -0.990 5.949 1.00 30.06 282 SER A O 1
ATOM 2086 N N . ALA A 1 283 ? -21.993 -3.208 5.869 1.00 33.34 283 ALA A N 1
ATOM 2087 C CA . ALA A 1 283 ? -21.032 -3.179 4.771 1.00 33.34 283 ALA A CA 1
ATOM 2088 C C . ALA A 1 283 ? -21.785 -3.276 3.434 1.00 33.34 283 ALA A C 1
ATOM 2090 O O . ALA A 1 283 ? -22.457 -4.271 3.163 1.00 33.34 283 ALA A O 1
ATOM 2091 N N . THR A 1 284 ? -21.676 -2.254 2.584 1.00 26.83 284 THR A N 1
ATOM 2092 C CA . THR A 1 284 ? -22.180 -2.320 1.206 1.00 26.83 284 THR A CA 1
ATOM 2093 C C . THR A 1 284 ? -21.059 -2.834 0.311 1.00 26.83 284 THR A C 1
ATOM 2095 O O . THR A 1 284 ? -20.141 -2.095 -0.030 1.00 26.83 284 THR A O 1
ATOM 2098 N N . ALA A 1 285 ? -21.121 -4.106 -0.084 1.00 28.47 285 ALA A N 1
ATOM 2099 C CA . ALA A 1 285 ? -20.228 -4.651 -1.101 1.00 28.47 285 ALA A CA 1
ATOM 2100 C C . ALA A 1 285 ? -20.694 -4.193 -2.493 1.00 28.47 285 ALA A C 1
ATOM 2102 O O . ALA A 1 285 ? -21.580 -4.798 -3.092 1.00 28.47 285 ALA A O 1
ATOM 2103 N N . SER A 1 286 ? -20.113 -3.117 -3.021 1.00 26.88 286 SER A N 1
ATOM 2104 C CA . SER A 1 286 ? -20.240 -2.766 -4.439 1.00 26.88 286 SER A CA 1
ATOM 2105 C C . SER A 1 286 ? -19.048 -3.334 -5.204 1.00 26.88 286 SER A C 1
ATOM 2107 O O . SER A 1 286 ? -17.967 -2.749 -5.213 1.00 26.88 286 SER A O 1
ATOM 2109 N N . ALA A 1 287 ? -19.242 -4.491 -5.838 1.00 24.42 287 ALA A N 1
ATOM 2110 C CA . ALA A 1 287 ? -18.286 -5.040 -6.789 1.00 24.42 287 ALA A CA 1
ATOM 2111 C C . ALA A 1 287 ? -18.429 -4.299 -8.128 1.00 24.42 287 ALA A C 1
ATOM 2113 O O . ALA A 1 287 ? -19.211 -4.700 -8.987 1.00 24.42 287 ALA A O 1
ATOM 2114 N N . THR A 1 288 ? -17.678 -3.215 -8.315 1.00 22.56 288 THR A N 1
ATOM 2115 C CA . THR A 1 288 ? -17.461 -2.662 -9.656 1.00 22.56 288 THR A CA 1
ATOM 2116 C C . THR A 1 288 ? -16.214 -3.325 -10.219 1.00 22.56 288 THR A C 1
ATOM 2118 O O . THR A 1 288 ? -15.091 -2.945 -9.899 1.00 22.56 288 THR A O 1
ATOM 2121 N N . ALA A 1 289 ? -16.405 -4.364 -11.032 1.00 23.25 289 ALA A N 1
ATOM 2122 C CA . ALA A 1 289 ? -15.336 -4.916 -11.848 1.00 23.25 289 ALA A CA 1
ATOM 2123 C C . ALA A 1 289 ? -15.002 -3.906 -12.955 1.00 23.25 289 ALA A C 1
ATOM 2125 O O . ALA A 1 289 ? -15.528 -3.983 -14.063 1.00 23.25 289 ALA A O 1
ATOM 2126 N N . THR A 1 290 ? -14.143 -2.934 -12.657 1.00 21.73 290 THR A N 1
ATOM 2127 C CA . THR A 1 290 ? -13.478 -2.173 -13.711 1.00 21.73 290 THR A CA 1
ATOM 2128 C C . THR A 1 290 ? -12.361 -3.061 -14.235 1.00 21.73 290 THR A C 1
ATOM 2130 O O . THR A 1 290 ? -11.329 -3.222 -13.590 1.00 21.73 290 THR A O 1
ATOM 2133 N N . ALA A 1 291 ? -12.593 -3.698 -15.381 1.00 22.58 291 ALA A N 1
ATOM 2134 C CA . ALA A 1 291 ? -11.529 -4.333 -16.138 1.00 22.58 291 ALA A CA 1
ATOM 2135 C C . ALA A 1 291 ? -10.539 -3.238 -16.568 1.00 22.58 291 ALA A C 1
ATOM 2137 O O . ALA A 1 291 ? -10.775 -2.528 -17.545 1.00 22.58 291 ALA A O 1
ATOM 2138 N N . SER A 1 292 ? -9.445 -3.069 -15.826 1.00 27.75 292 SER A N 1
ATOM 2139 C CA . SER A 1 292 ? -8.236 -2.490 -16.398 1.00 27.75 292 SE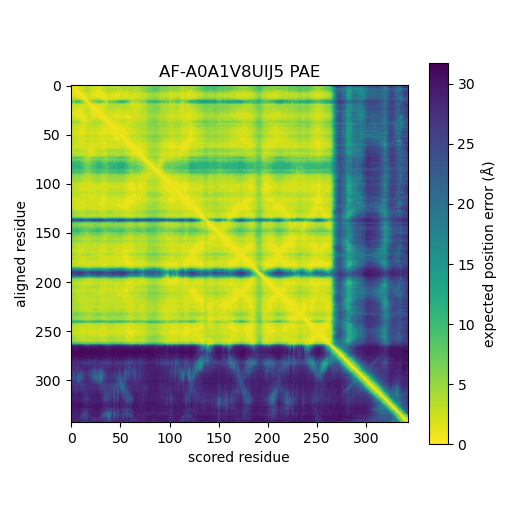R A CA 1
ATOM 2140 C C . SER A 1 292 ? -7.751 -3.468 -17.469 1.00 27.75 292 SER A C 1
ATOM 2142 O O . SER A 1 292 ? -7.735 -4.681 -17.258 1.00 27.75 292 SER A O 1
ATOM 2144 N N . GLY A 1 293 ? -7.513 -2.941 -18.671 1.00 24.08 293 GLY A N 1
ATOM 2145 C CA . GLY A 1 293 ? -7.389 -3.707 -19.907 1.00 24.08 293 GLY A CA 1
ATOM 2146 C C . GLY A 1 293 ? -6.547 -4.974 -19.768 1.00 24.08 293 GLY A C 1
ATOM 2147 O O . GLY A 1 293 ? -5.380 -4.936 -19.389 1.00 24.08 293 GLY A O 1
ATOM 2148 N N . SER A 1 294 ? -7.153 -6.101 -20.129 1.00 24.16 294 SER A N 1
ATOM 2149 C CA . SER A 1 294 ? -6.452 -7.351 -20.373 1.00 24.16 294 SER A CA 1
ATOM 2150 C C . SER A 1 294 ? -5.404 -7.133 -21.465 1.00 24.16 294 SER A C 1
ATOM 2152 O O . SER A 1 294 ? -5.753 -7.012 -22.640 1.00 24.16 294 SER A O 1
ATOM 2154 N N . VAL A 1 295 ? -4.121 -7.132 -21.107 1.00 26.98 295 VAL A N 1
ATOM 2155 C CA . VAL A 1 295 ? -3.081 -7.496 -22.070 1.00 26.98 295 VAL A CA 1
ATOM 2156 C C . VAL A 1 295 ? -3.144 -9.014 -22.195 1.00 26.98 295 VAL A C 1
ATOM 2158 O O . VAL A 1 295 ? -2.651 -9.760 -21.353 1.00 26.98 295 VAL A O 1
ATOM 2161 N N . SER A 1 296 ? -3.847 -9.483 -23.224 1.00 26.23 296 SER A N 1
ATOM 2162 C CA . SER A 1 296 ? -3.918 -10.893 -23.591 1.00 26.23 296 SER A CA 1
ATOM 2163 C C . SER A 1 296 ? -2.569 -11.346 -24.157 1.00 26.23 296 SER A C 1
ATOM 2165 O O . SER A 1 296 ? -2.326 -11.243 -25.358 1.00 26.23 296 SER A O 1
ATOM 2167 N N . GLY A 1 297 ? -1.683 -11.840 -23.296 1.00 25.39 297 GLY A N 1
ATOM 2168 C CA . GLY A 1 297 ? -0.501 -12.603 -23.691 1.00 25.39 297 GLY A CA 1
ATOM 2169 C C . GLY A 1 297 ? -0.795 -14.098 -23.601 1.00 25.39 297 GLY A C 1
ATOM 2170 O O . GLY A 1 297 ? -0.649 -14.697 -22.541 1.00 25.39 297 GLY A O 1
ATOM 2171 N N . SER A 1 298 ? -1.232 -14.718 -24.698 1.00 24.62 298 SER A N 1
ATOM 2172 C CA . SER A 1 298 ? -1.353 -16.175 -24.787 1.00 24.62 298 SER A CA 1
ATOM 2173 C C . SER A 1 298 ? 0.037 -16.803 -24.926 1.00 24.62 298 SER A C 1
ATOM 2175 O O . SER A 1 298 ? 0.612 -16.796 -26.014 1.00 24.62 298 SER A O 1
ATOM 2177 N N . ALA A 1 299 ? 0.578 -17.374 -23.851 1.00 27.19 299 ALA A N 1
ATOM 2178 C CA . ALA A 1 299 ? 1.733 -18.263 -23.928 1.00 27.19 299 ALA A CA 1
ATOM 2179 C C . ALA A 1 299 ? 1.248 -19.719 -24.012 1.00 27.19 299 ALA A C 1
ATOM 2181 O O . ALA A 1 299 ? 1.062 -20.397 -23.005 1.00 27.19 299 ALA A O 1
ATOM 2182 N N . THR A 1 300 ? 1.019 -20.213 -25.229 1.00 24.72 300 THR A N 1
ATOM 2183 C CA . THR A 1 300 ? 0.924 -21.655 -25.484 1.00 24.72 300 THR A CA 1
ATOM 2184 C C . THR A 1 300 ? 2.334 -22.233 -25.533 1.00 24.72 300 THR A C 1
ATOM 2186 O O . THR A 1 300 ? 3.023 -22.114 -26.544 1.00 24.72 300 THR A O 1
ATOM 2189 N N . GLY A 1 301 ? 2.763 -22.852 -24.436 1.00 25.00 301 GLY A N 1
ATOM 2190 C CA . GLY A 1 301 ? 4.001 -23.620 -24.355 1.00 25.00 301 GLY A CA 1
ATOM 2191 C C . GLY A 1 301 ? 3.749 -24.919 -23.604 1.00 25.00 301 GLY A C 1
ATOM 2192 O O . GLY A 1 301 ? 3.829 -24.963 -22.382 1.00 25.00 301 GLY A O 1
ATOM 2193 N N . SER A 1 302 ? 3.404 -25.980 -24.332 1.00 26.20 302 SER A N 1
ATOM 2194 C CA . SER A 1 302 ? 3.300 -27.333 -23.788 1.00 26.20 302 SER A CA 1
ATOM 2195 C C . SER A 1 302 ? 4.703 -27.894 -23.550 1.00 26.20 302 SER A C 1
ATOM 2197 O O . SER A 1 302 ? 5.376 -28.313 -24.492 1.00 26.20 302 SER A O 1
ATOM 2199 N N . GLY A 1 303 ? 5.134 -27.910 -22.292 1.00 24.41 303 GLY A N 1
ATOM 2200 C CA . GLY A 1 303 ? 6.331 -28.609 -21.841 1.00 24.41 303 GLY A CA 1
ATOM 2201 C C . GLY A 1 303 ? 6.035 -29.314 -20.526 1.00 24.41 303 GLY A C 1
ATOM 2202 O O . GLY A 1 303 ? 6.012 -28.690 -19.472 1.00 24.41 303 GLY A O 1
ATOM 2203 N N . THR A 1 304 ? 5.771 -30.616 -20.578 1.00 24.12 304 THR A N 1
ATOM 2204 C CA . THR A 1 304 ? 5.692 -31.460 -19.383 1.00 24.12 304 THR A CA 1
ATOM 2205 C C . THR A 1 304 ? 7.093 -31.657 -18.817 1.00 24.12 304 THR A C 1
ATOM 2207 O O . THR A 1 304 ? 7.876 -32.428 -19.370 1.00 24.12 304 THR A O 1
ATOM 2210 N N . ALA A 1 305 ? 7.395 -30.989 -17.706 1.00 24.66 305 ALA A N 1
ATOM 2211 C CA . ALA A 1 305 ? 8.503 -31.337 -16.828 1.00 24.66 305 ALA A CA 1
ATOM 2212 C C . ALA A 1 305 ? 7.914 -31.822 -15.498 1.00 24.66 305 ALA A C 1
ATOM 2214 O O . ALA A 1 305 ? 7.380 -31.049 -14.708 1.00 24.66 305 ALA A O 1
ATOM 2215 N N . SER A 1 306 ? 7.960 -33.133 -15.275 1.00 22.88 306 SER A N 1
ATOM 2216 C CA . SER A 1 306 ? 7.628 -33.739 -13.991 1.00 22.88 306 SER A CA 1
ATOM 2217 C C . SER A 1 306 ? 8.786 -33.507 -13.021 1.0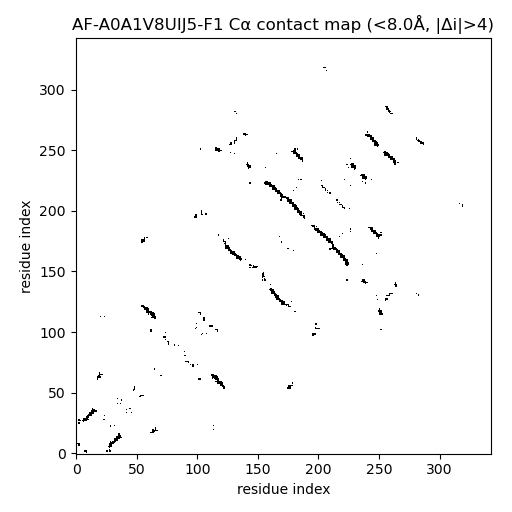0 22.88 306 SER A C 1
ATOM 2219 O O . SER A 1 306 ? 9.819 -34.168 -13.130 1.00 22.88 306 SER A O 1
ATOM 2221 N N . ALA A 1 307 ? 8.613 -32.594 -12.070 1.00 25.08 307 ALA A N 1
ATOM 2222 C CA . ALA A 1 307 ? 9.459 -32.496 -10.889 1.00 25.08 307 ALA A CA 1
ATOM 2223 C C . ALA A 1 307 ? 8.586 -32.765 -9.659 1.00 25.08 307 ALA A C 1
ATOM 2225 O O . ALA A 1 307 ? 7.712 -31.978 -9.306 1.00 25.08 307 ALA A O 1
ATOM 2226 N N . SER A 1 308 ? 8.786 -33.922 -9.033 1.00 23.14 308 SER A N 1
ATOM 2227 C CA . SER A 1 308 ? 8.192 -34.248 -7.742 1.00 23.14 308 SER A CA 1
ATOM 2228 C C . SER A 1 308 ? 8.948 -33.490 -6.651 1.00 23.14 308 SER A C 1
ATOM 2230 O O . SER A 1 308 ? 10.067 -33.869 -6.307 1.00 23.14 308 SER A O 1
ATOM 2232 N N . ALA A 1 309 ? 8.344 -32.439 -6.105 1.00 24.58 309 ALA A N 1
ATOM 2233 C CA . ALA A 1 309 ? 8.803 -31.810 -4.874 1.00 24.58 309 ALA A CA 1
ATOM 2234 C C . ALA A 1 309 ? 7.770 -32.082 -3.777 1.00 24.58 309 ALA A C 1
ATOM 2236 O O . ALA A 1 309 ? 6.617 -31.664 -3.855 1.00 24.58 309 ALA A O 1
ATOM 2237 N N . THR A 1 310 ? 8.178 -32.838 -2.763 1.00 21.92 310 THR A N 1
ATOM 2238 C CA . THR A 1 310 ? 7.431 -33.022 -1.518 1.00 21.92 310 THR A CA 1
ATOM 2239 C C . THR A 1 310 ? 7.324 -31.686 -0.792 1.00 21.92 310 THR A C 1
ATOM 2241 O O . THR A 1 310 ? 8.313 -31.192 -0.253 1.00 21.92 310 THR A O 1
ATOM 2244 N N . ALA A 1 311 ? 6.123 -31.110 -0.772 1.00 22.94 311 ALA A N 1
ATOM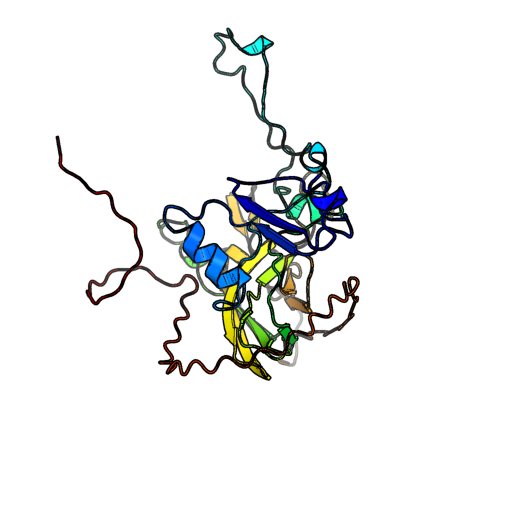 2245 C CA . ALA A 1 311 ? 5.801 -29.949 0.043 1.00 22.94 311 ALA A CA 1
ATOM 2246 C C . ALA A 1 311 ? 5.706 -30.367 1.518 1.00 22.94 311 ALA A C 1
ATOM 2248 O O . ALA A 1 311 ? 4.744 -31.009 1.939 1.00 22.94 311 ALA A O 1
ATOM 2249 N N . SER A 1 312 ? 6.705 -30.002 2.319 1.00 23.48 312 SER A N 1
ATOM 2250 C CA . SER A 1 312 ? 6.535 -29.900 3.766 1.00 23.48 312 SER A CA 1
ATOM 2251 C C . SER A 1 312 ? 5.931 -28.528 4.062 1.00 23.48 312 SER A C 1
ATOM 2253 O O . SER A 1 312 ? 6.628 -27.516 3.990 1.00 23.48 312 SER A O 1
ATOM 2255 N N . GLY A 1 313 ? 4.627 -28.481 4.338 1.00 27.12 313 GLY A N 1
ATOM 2256 C CA . GLY A 1 313 ? 3.968 -27.256 4.772 1.00 27.12 313 GLY A CA 1
ATOM 2257 C C . GLY A 1 313 ? 4.558 -26.755 6.090 1.00 27.12 313 GLY A C 1
ATOM 2258 O O . GLY A 1 313 ? 4.554 -27.472 7.087 1.00 27.12 313 GLY A O 1
ATOM 2259 N N . TYR A 1 314 ? 5.027 -25.511 6.089 1.00 22.36 314 TYR A N 1
ATOM 2260 C CA . TYR A 1 314 ? 5.255 -24.728 7.298 1.00 22.36 314 TYR A CA 1
ATOM 2261 C C . TYR A 1 314 ? 4.709 -23.324 7.056 1.00 22.36 314 TYR A C 1
ATOM 2263 O O . TYR A 1 314 ? 5.351 -22.481 6.434 1.00 22.36 314 TYR A O 1
ATOM 2271 N N . GLY A 1 315 ? 3.473 -23.111 7.509 1.00 25.80 315 GLY A N 1
ATOM 2272 C CA . GLY A 1 315 ? 2.880 -21.786 7.598 1.00 25.80 315 GLY A CA 1
ATOM 2273 C C . GLY A 1 315 ? 3.575 -20.984 8.692 1.00 25.80 315 GLY A C 1
ATOM 2274 O O . GLY A 1 315 ? 3.722 -21.465 9.812 1.00 25.80 315 GLY A O 1
ATOM 2275 N N . TRP A 1 316 ? 3.975 -19.761 8.360 1.00 23.59 316 TRP A N 1
ATOM 2276 C CA . TRP A 1 316 ? 4.414 -18.766 9.328 1.00 23.59 316 TRP A CA 1
ATOM 2277 C C . TRP A 1 316 ? 3.733 -17.446 8.984 1.00 23.59 316 TRP A C 1
ATOM 2279 O O . TRP A 1 316 ? 4.178 -16.702 8.112 1.00 23.59 316 TRP A O 1
ATOM 2289 N N . GLY A 1 317 ? 2.611 -17.195 9.656 1.00 27.80 317 GLY A N 1
ATOM 2290 C CA . GLY A 1 317 ? 2.145 -15.839 9.902 1.00 27.80 317 GLY A CA 1
ATOM 2291 C C . GLY A 1 317 ? 2.989 -15.255 11.028 1.00 27.80 317 GLY A C 1
ATOM 2292 O O . GLY A 1 317 ? 3.216 -15.935 12.021 1.00 27.80 317 GLY A O 1
ATOM 2293 N N . ASN A 1 318 ? 3.485 -14.038 10.831 1.00 26.78 318 ASN A N 1
ATOM 2294 C CA . ASN A 1 318 ? 3.917 -13.114 11.878 1.00 26.78 318 ASN A CA 1
ATOM 2295 C C . ASN A 1 318 ? 3.905 -11.710 11.256 1.00 26.78 318 ASN A C 1
ATOM 2297 O O . ASN A 1 318 ? 4.928 -11.184 10.821 1.00 26.78 318 ASN A O 1
ATOM 2301 N N . GLY A 1 319 ? 2.705 -11.134 11.156 1.00 28.05 319 GLY A N 1
ATOM 2302 C CA . GLY A 1 319 ? 2.534 -9.687 11.086 1.00 28.05 319 GLY A CA 1
ATOM 2303 C C . GLY A 1 319 ? 2.794 -9.125 12.482 1.00 28.05 319 GLY A C 1
ATOM 2304 O O . GLY A 1 319 ? 2.242 -9.630 13.452 1.00 28.05 319 GLY A O 1
ATOM 2305 N N . TRP A 1 320 ? 3.721 -8.172 12.568 1.00 28.53 320 TRP A N 1
ATOM 2306 C CA . TRP A 1 320 ? 4.176 -7.428 13.748 1.00 28.53 320 TRP A CA 1
ATOM 2307 C C . TRP A 1 320 ? 3.308 -7.557 15.012 1.00 28.53 320 TRP A C 1
ATOM 2309 O O . TRP A 1 320 ? 2.435 -6.733 15.259 1.00 28.53 320 TRP A O 1
ATOM 2319 N N . ASN A 1 321 ? 3.616 -8.546 15.857 1.00 30.17 321 ASN A N 1
ATOM 2320 C CA . ASN A 1 321 ? 3.144 -8.587 17.235 1.00 30.17 321 ASN A CA 1
ATOM 2321 C C . ASN A 1 321 ? 4.255 -9.120 18.157 1.00 30.17 321 ASN A C 1
ATOM 2323 O O . ASN A 1 321 ? 4.812 -10.190 17.933 1.00 30.17 321 ASN A O 1
ATOM 2327 N N . HIS A 1 322 ? 4.560 -8.329 19.188 1.00 29.61 322 HIS A N 1
ATOM 2328 C CA . HIS A 1 322 ? 5.354 -8.642 20.385 1.00 29.61 322 HIS A CA 1
ATOM 2329 C C . HIS A 1 322 ? 6.830 -9.077 20.235 1.00 29.61 322 HIS A C 1
ATOM 2331 O O . HIS A 1 322 ? 7.150 -10.238 20.016 1.00 29.61 322 HIS A O 1
ATOM 2337 N N . HIS A 1 323 ? 7.749 -8.174 20.601 1.00 27.14 323 HIS A N 1
ATOM 2338 C CA . HIS A 1 323 ? 9.024 -8.562 21.217 1.00 27.14 323 HIS A CA 1
ATOM 2339 C C . HIS A 1 323 ? 9.122 -7.971 22.632 1.00 27.14 323 HIS A C 1
ATOM 2341 O O . HIS A 1 323 ? 9.585 -6.851 22.830 1.00 27.14 323 HIS A O 1
ATOM 2347 N N . TYR A 1 324 ? 8.722 -8.766 23.627 1.00 28.23 324 TYR A N 1
ATOM 2348 C CA . TYR A 1 324 ? 9.304 -8.723 24.968 1.00 28.23 324 TYR A CA 1
ATOM 2349 C C . TYR A 1 324 ? 9.901 -10.105 25.269 1.00 28.23 324 TYR A C 1
ATOM 2351 O O . TYR A 1 324 ? 9.186 -11.097 25.281 1.00 28.23 324 TYR A O 1
ATOM 2359 N N . GLY A 1 325 ? 11.225 -10.114 25.457 1.00 28.25 325 GLY A N 1
ATOM 2360 C CA . GLY A 1 325 ? 12.082 -11.103 26.129 1.00 28.25 325 GLY A CA 1
ATOM 2361 C C . GLY A 1 325 ? 11.720 -12.595 26.121 1.00 28.25 325 GLY A C 1
ATOM 2362 O 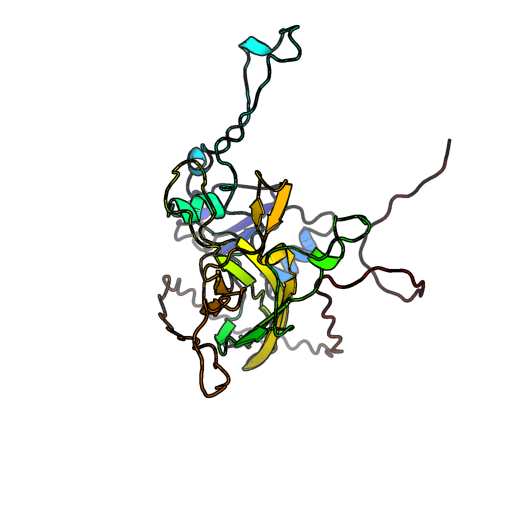O . GLY A 1 325 ? 10.816 -13.024 26.828 1.00 28.25 325 GLY A O 1
ATOM 2363 N N . GLY A 1 326 ? 12.573 -13.403 25.483 1.00 24.89 326 GLY A N 1
ATOM 2364 C CA . GLY A 1 326 ? 12.666 -14.845 25.732 1.00 24.89 326 GLY A CA 1
ATOM 2365 C C . GLY A 1 326 ? 13.560 -15.563 24.721 1.00 24.89 326 GLY A C 1
ATOM 2366 O O . GLY A 1 326 ? 13.127 -15.844 23.610 1.00 24.89 326 GLY A O 1
ATOM 2367 N N . ASP A 1 327 ? 14.805 -15.853 25.105 1.00 30.39 327 ASP A N 1
ATOM 2368 C CA . ASP A 1 327 ? 15.750 -16.689 24.353 1.00 30.39 327 ASP A CA 1
ATOM 2369 C C . ASP A 1 327 ? 15.199 -18.106 24.121 1.00 30.39 327 ASP A C 1
ATOM 2371 O O . ASP A 1 327 ? 14.953 -18.801 25.103 1.00 30.39 327 ASP A O 1
ATOM 2375 N N . GLN A 1 328 ? 15.138 -18.576 22.864 1.00 28.05 328 GLN A N 1
ATOM 2376 C CA . GLN A 1 328 ? 15.412 -19.974 22.480 1.00 28.05 328 GLN A CA 1
ATOM 2377 C C . GLN A 1 328 ? 15.969 -20.059 21.045 1.00 28.05 328 GLN A C 1
ATOM 2379 O O . GLN A 1 328 ? 15.428 -19.479 20.108 1.00 28.05 328 GLN A O 1
ATOM 2384 N N . LYS A 1 329 ? 17.085 -20.785 20.888 1.00 30.34 329 LYS A N 1
ATOM 2385 C CA . LYS A 1 329 ? 17.816 -21.027 19.631 1.00 30.34 329 LYS A CA 1
ATOM 2386 C C . LYS A 1 329 ? 17.310 -22.292 18.913 1.00 30.34 329 LYS A C 1
ATOM 2388 O O . LYS A 1 329 ? 17.216 -23.339 19.544 1.00 30.34 329 LYS A O 1
ATOM 2393 N N . GLY A 1 330 ? 17.123 -22.217 17.589 1.00 25.48 330 GLY A N 1
ATOM 2394 C CA . GLY A 1 330 ? 16.881 -23.330 16.646 1.00 25.48 330 GLY A CA 1
ATOM 2395 C C . GLY A 1 330 ? 16.891 -22.842 15.175 1.00 25.48 330 GLY A C 1
ATOM 2396 O O . GLY A 1 330 ? 16.744 -21.641 14.987 1.00 25.48 330 GLY A O 1
ATOM 2397 N N . PRO A 1 331 ? 17.157 -23.695 14.156 1.00 39.78 331 PRO A N 1
ATOM 2398 C CA . PRO A 1 331 ? 18.030 -23.364 13.009 1.00 39.78 331 PRO A CA 1
ATOM 2399 C C . PRO A 1 331 ? 17.336 -22.912 11.697 1.00 39.78 331 PRO A C 1
ATOM 2401 O O . PRO A 1 331 ? 16.128 -23.058 11.559 1.00 39.78 331 PRO A O 1
ATOM 2404 N N . TRP A 1 332 ? 18.170 -22.461 10.733 1.00 27.44 332 TRP A N 1
ATOM 2405 C CA . TRP A 1 332 ? 17.916 -21.871 9.387 1.00 27.44 332 TRP A CA 1
ATOM 2406 C C . TRP A 1 332 ? 17.514 -20.379 9.434 1.00 27.44 332 TRP A C 1
ATOM 2408 O O . TRP A 1 332 ? 16.611 -20.011 10.163 1.00 27.44 332 TRP A O 1
ATOM 2418 N N . GLY A 1 333 ? 18.112 -19.406 8.740 1.00 30.30 333 GLY A N 1
ATOM 2419 C CA . GLY A 1 333 ? 19.044 -19.378 7.616 1.00 30.30 333 GLY A CA 1
ATOM 2420 C C . GLY A 1 333 ? 18.627 -18.218 6.700 1.00 30.30 333 GLY A C 1
ATOM 2421 O O . GLY A 1 333 ? 17.932 -18.465 5.731 1.00 30.30 333 GLY A O 1
ATOM 2422 N N . ASN A 1 334 ? 18.969 -16.970 7.050 1.00 30.22 334 ASN A N 1
ATOM 2423 C CA . ASN A 1 334 ? 18.967 -15.795 6.162 1.00 30.22 334 ASN A CA 1
ATOM 2424 C C . ASN A 1 334 ? 19.866 -14.700 6.765 1.00 30.22 334 ASN A C 1
ATOM 2426 O O . ASN A 1 334 ? 19.911 -14.509 7.981 1.00 30.22 334 ASN A O 1
ATOM 2430 N N . ALA A 1 335 ? 20.654 -14.053 5.909 1.00 26.33 335 ALA A N 1
ATOM 2431 C CA . ALA A 1 335 ? 21.819 -13.260 6.274 1.00 26.33 335 ALA A CA 1
ATOM 2432 C C . ALA A 1 335 ? 21.485 -11.885 6.886 1.00 26.33 335 ALA A C 1
ATOM 2434 O O . ALA A 1 335 ? 20.992 -11.000 6.200 1.00 26.33 335 ALA A O 1
ATOM 2435 N N . HIS A 1 336 ? 21.895 -11.686 8.141 1.00 24.66 336 HIS A N 1
ATOM 2436 C CA . HIS A 1 336 ? 22.392 -10.417 8.685 1.00 24.66 336 HIS A CA 1
ATOM 2437 C C . HIS A 1 336 ? 23.482 -10.737 9.716 1.00 24.66 336 HIS A C 1
ATOM 2439 O O . HIS A 1 336 ? 23.249 -11.576 10.583 1.00 24.66 336 HIS A O 1
ATOM 2445 N N . HIS A 1 337 ? 24.647 -10.084 9.639 1.00 23.31 337 HIS A N 1
ATOM 2446 C CA . HIS A 1 337 ? 25.565 -9.881 10.770 1.00 23.31 337 HIS A CA 1
ATOM 2447 C C . HIS A 1 337 ? 26.643 -8.855 10.412 1.00 23.31 337 HIS A C 1
ATOM 2449 O O . HIS A 1 337 ? 27.346 -9.060 9.432 1.00 23.31 337 HIS A O 1
ATOM 2455 N N . TRP A 1 338 ? 26.833 -7.851 11.275 1.00 26.34 338 TRP A N 1
ATOM 2456 C CA . TRP A 1 338 ? 28.159 -7.474 11.779 1.00 26.34 338 TRP A CA 1
ATOM 2457 C C . TRP A 1 338 ? 28.036 -6.995 13.236 1.00 26.34 338 TRP A C 1
ATOM 2459 O O . TRP A 1 338 ? 27.209 -6.145 13.556 1.00 26.34 338 TRP A O 1
ATOM 2469 N N . GLY A 1 339 ? 28.870 -7.569 14.105 1.00 25.00 339 GLY A N 1
ATOM 2470 C CA . GLY A 1 339 ? 29.139 -7.194 15.498 1.00 25.00 339 GLY A CA 1
ATOM 2471 C C . GLY A 1 339 ? 30.562 -7.660 15.885 1.00 25.00 339 GLY A C 1
ATOM 2472 O O . GLY A 1 339 ? 31.123 -8.480 15.161 1.00 25.00 339 GLY A O 1
ATOM 2473 N N . PRO A 1 340 ? 31.176 -7.146 16.972 1.00 29.12 340 PRO A N 1
ATOM 2474 C CA . PRO A 1 340 ? 32.404 -6.326 16.900 1.00 29.12 340 PRO A CA 1
ATOM 2475 C C . PRO A 1 340 ? 33.685 -7.003 17.451 1.00 29.12 340 PRO A C 1
ATOM 2477 O O . PRO A 1 340 ? 33.645 -8.147 17.902 1.00 29.12 340 PRO A O 1
ATOM 2480 N N . PRO A 1 341 ? 34.808 -6.255 17.544 1.00 23.91 341 PRO A N 1
ATOM 2481 C CA . PRO A 1 341 ? 35.376 -6.044 18.878 1.00 23.91 341 PRO A CA 1
ATOM 2482 C C . PRO A 1 341 ? 35.715 -4.577 19.197 1.00 23.91 341 PRO A C 1
ATOM 2484 O O . PRO A 1 341 ? 36.019 -3.765 18.331 1.00 23.91 341 PRO A O 1
ATOM 2487 N N . LYS A 1 342 ? 35.661 -4.287 20.500 1.00 31.70 342 LYS A N 1
ATOM 2488 C CA . LYS A 1 342 ? 36.102 -3.059 21.174 1.00 31.70 342 LYS A CA 1
ATOM 2489 C C . LYS A 1 342 ? 37.544 -2.678 20.801 1.00 31.70 342 LYS A C 1
ATOM 2491 O O . LYS A 1 342 ? 38.407 -3.551 20.873 1.00 31.70 342 LYS A O 1
ATOM 2496 N N . GLN A 1 343 ? 37.802 -1.390 20.574 1.00 31.67 343 GLN A N 1
ATOM 2497 C CA . GLN A 1 343 ? 38.476 -0.476 21.516 1.00 31.67 343 GLN A CA 1
ATOM 2498 C C . GLN A 1 343 ? 37.972 0.945 21.276 1.00 31.67 343 GLN A C 1
ATOM 2500 O O . GLN A 1 343 ? 37.758 1.285 20.093 1.00 31.67 343 GLN A O 1
#

Radius of gyration: 24.37 Å; Cα contacts (8 Å, |Δi|>4): 544; chains: 1; bounding box: 75×66×65 Å

Mean predicted aligned error: 12.21 Å

Secondary structure (DSSP, 8-state):
-HHHH-SSEEEEE--SS----TTTT-TTEEEEEE----GGGHHHHHHHHHTTSS------SS-EESSGGGGTTS-----STTTT---TT------TTTT--THHHHHHTT--EEE-TT----SS-EEEEEEEEEESSS---SSPPP---BTTB-GGGGSEEEEEEEEEEE-SSS-EEE--EEEEEPPPPSS-TT----S-EEEEE--EEE-TT-EEEEEEEEEGGGGEEEETTTTEEEE-SSPEEEEEESSSS-EEEEEEE-SS-----S-------------------------------------------------S-----------------------

pLDDT: mean 79.19, std 28.8, range [21.73, 98.88]

Solvent-accessible surface area (backbone atoms only — not comparable to full-atom values): 21966 Å² total; per-residue (Å²): 106,72,54,77,80,33,70,76,30,72,46,75,43,72,45,97,64,86,60,64,58,92,59,70,85,37,85,19,45,72,47,78,43,83,60,34,82,52,66,96,48,38,69,62,60,52,49,34,39,78,73,58,78,37,54,49,59,64,53,34,96,49,44,27,43,65,47,76,71,78,51,61,81,68,68,80,78,78,60,80,88,56,70,82,59,86,59,91,73,73,79,70,78,82,74,82,50,73,67,41,55,63,50,25,33,35,58,61,71,66,55,81,57,74,39,48,27,38,36,58,68,50,85,36,44,74,46,62,44,77,67,44,79,42,70,67,58,97,74,59,65,51,53,60,72,92,56,79,72,47,96,96,36,53,63,54,37,68,41,65,42,33,39,39,35,31,37,37,30,26,73,32,89,42,55,38,42,50,51,49,34,33,27,40,20,61,69,68,66,89,83,51,90,84,57,65,63,41,64,49,45,83,71,37,66,53,79,47,78,31,52,49,69,34,70,50,73,49,78,36,71,34,27,44,50,74,66,34,49,80,38,81,86,81,69,41,63,33,40,59,69,55,58,33,38,37,39,32,20,53,27,79,78,50,64,54,43,49,42,64,51,57,66,38,78,76,82,74,76,87,81,90,83,86,82,94,75,89,81,75,79,82,56,67,82,73,81,75,84,74,78,72,79,81,80,82,76,84,79,89,73,96,72,94,76,91,75,92,74,88,81,78,88,76,91,76,88,80,71,96,73,87,92,76,89,81,95,80,91,81,88,88,90,78,96,82,89,89,83,87,80,90,131

Foldseek 3Di:
DVLVVALQDEEEDAAQDEDADQCLPRNSHPYYHDLHHVPPCSPVVVVCCVVVVAKDADFAQFFHANDPCLQVLQDDQDDPVCPPDPDPPPGDGDNQCVPCPTQLVCQVVVPDGPGHHLDDDTPFDKAKADKAKAFPDPADDFAFDDDDADVVGGPQQFDQGMKIKIKMWTAGQAKHKAKKWKKKADDADDPDPSRGDGRIDTQDIWIDIDGHGDMDMDMGGHGNNNQWDQDPVVRGTTRDQDKMKMFMASGPPGTQFIFIDGRHDDPDPDDDDDDDDDDRGDTDRDGDPPPPDDPDDDDPDDDDDDDDDDDPDDDDDDDDDDDDDDDDDDDDDDDDDDDDDDD